Protein AF-A0A9C6TW05-F1 (afdb_monomer_lite)

Foldseek 3Di:
DDDDDDDDDDDPLQDDDDDDDDPDDALVVLLVVLQVCCVPPNDDAEEAEDEELRVLSVLLNLLVVQDPDDPDPSRDHHQAYEYELYAALQGCPVVLVCCCVVPVVLSVLLCCCPVVVVLLVDLVSVCLQPHDPPDDSVVSVVVSVVVVSRVVRPDDPSVSSNVVDNRDQRPPRVHHYHQHYDPSNSSGDPVSSVNRVVSPVD

Organism: Arachis duranensis (NCBI:txid130453)

Sequence (202 aa):
MGLYSSYKIADEGTTQPQSGVAKSRNSYTHVRDIANFVHHKVQSPPILNAHSFGVLIIQYYISSLGSNNLIQNTNPKLRGAILVCSVPPSGNSGLVWRYLFTKPIAAFKVTCSLAVKAFQTSLPLCRETFFSATMEDHIVKRYQELMKESSRLSFFDLRKLNASLPVPSAPNCPVDVLVLGAKNDFIVDAEGLNETAKFYMD

InterPro domains:
  IPR029058 Alpha/Beta hydrolase fold [G3DSA:3.40.50.1820] (12-201)
  IPR029058 Alpha/Beta hydrolase fold [SSF53474] (25-198)

Secondary structure (DSSP, 8-state):
-PPPP---PPPGGGTS--SS------HHHHHHHHHHHHHHH-SS-PEEEEETTHHHHHHHHHHHHH--SSS-S-SPPPSEEEEESPPPTT-HHHHHHHHHHH-HHHHHHHHHHHTS-HHHH-HHHHHHHHS-TTS-HHHHHHHHHHHHHHTTS----HHHHHHHPSPPP-TT--S-EEEE--TT-SSS-HHHHHHHHHTTT-

pLDDT: mean 74.89, std 16.59, range [31.19, 96.75]

Radius of gyration: 17.85 Å; chains: 1; bounding box: 48×42×50 Å

Structure (mmCIF, N/CA/C/O backbone):
data_AF-A0A9C6TW05-F1
#
_entry.id   AF-A0A9C6TW05-F1
#
loop_
_atom_site.group_PDB
_atom_site.id
_atom_site.type_symbol
_atom_site.label_atom_id
_atom_site.label_alt_id
_atom_site.label_comp_id
_atom_site.label_asym_id
_atom_site.label_entity_id
_atom_site.label_seq_id
_atom_site.pdbx_PDB_ins_code
_atom_site.Cartn_x
_atom_site.Cartn_y
_atom_site.Cartn_z
_atom_site.occupancy
_atom_site.B_iso_or_equiv
_atom_site.auth_seq_id
_atom_site.auth_comp_id
_atom_site.auth_asym_id
_atom_site.auth_atom_id
_atom_site.pdbx_PDB_model_num
ATOM 1 N N . MET A 1 1 ? -29.505 -7.537 -1.804 1.00 42.16 1 MET A N 1
ATOM 2 C CA . MET A 1 1 ? -28.215 -6.992 -2.274 1.00 42.16 1 MET A CA 1
ATOM 3 C C . MET A 1 1 ? -28.024 -5.667 -1.549 1.00 42.16 1 MET A C 1
ATOM 5 O O . MET A 1 1 ? -28.833 -4.775 -1.760 1.00 42.16 1 MET A O 1
ATOM 9 N N . GLY A 1 2 ? -27.106 -5.580 -0.584 1.00 55.09 2 GLY A N 1
ATOM 10 C CA . GLY A 1 2 ? -26.880 -4.326 0.144 1.00 55.09 2 GLY A CA 1
ATOM 11 C C . GLY A 1 2 ? -26.162 -3.322 -0.756 1.00 55.09 2 GLY A C 1
ATOM 12 O O . GLY A 1 2 ? -25.181 -3.687 -1.400 1.00 55.09 2 GLY A O 1
ATOM 13 N N . LEU A 1 3 ? -26.660 -2.089 -0.838 1.00 72.81 3 LEU A N 1
ATOM 14 C CA . LEU A 1 3 ? -25.953 -0.996 -1.505 1.00 72.81 3 LEU A CA 1
ATOM 15 C C . LEU A 1 3 ? -24.869 -0.478 -0.552 1.00 72.81 3 LEU A C 1
ATOM 17 O O . LEU A 1 3 ? -25.180 -0.072 0.566 1.00 72.81 3 LEU A O 1
ATOM 21 N N . TYR A 1 4 ? -23.608 -0.506 -0.981 1.00 80.44 4 TYR A N 1
ATOM 22 C CA . TYR A 1 4 ? -22.493 0.086 -0.240 1.00 80.44 4 TYR A CA 1
ATOM 23 C C . TYR A 1 4 ? -22.157 1.460 -0.821 1.00 80.44 4 TYR A C 1
ATOM 25 O O . TYR A 1 4 ? -21.971 1.595 -2.031 1.00 80.44 4 TYR A O 1
ATOM 33 N N . SER A 1 5 ? -22.025 2.468 0.040 1.00 84.75 5 SER A N 1
ATOM 34 C CA . SER A 1 5 ? -21.451 3.763 -0.339 1.00 84.75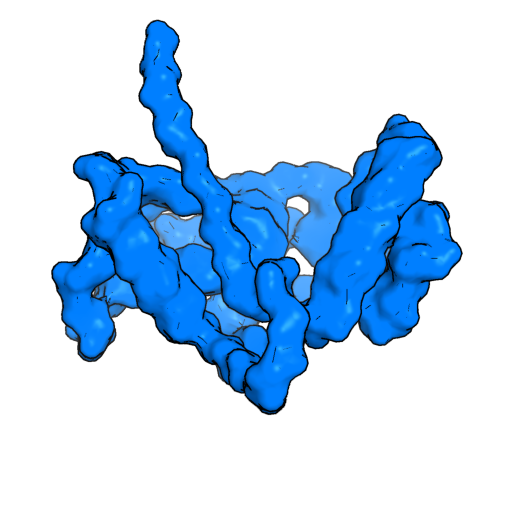 5 SER A CA 1
ATOM 35 C C . SER A 1 5 ? -19.925 3.657 -0.381 1.00 84.75 5 SER A C 1
ATOM 37 O O . SER A 1 5 ? -19.315 3.167 0.568 1.00 84.75 5 SER A O 1
ATOM 39 N N . SER A 1 6 ? -19.301 4.134 -1.461 1.00 86.06 6 SER A N 1
ATOM 40 C CA . SER A 1 6 ? -17.842 4.142 -1.626 1.00 86.06 6 SER A CA 1
ATOM 41 C C . SER A 1 6 ? -17.321 5.571 -1.735 1.00 86.06 6 SER A C 1
ATOM 43 O O . SER A 1 6 ? -17.847 6.374 -2.503 1.00 86.06 6 SER A O 1
ATOM 45 N N . TYR A 1 7 ? -16.247 5.865 -1.003 1.00 85.94 7 TYR A N 1
ATOM 46 C CA . TYR A 1 7 ? -15.579 7.164 -0.994 1.00 85.94 7 TYR A CA 1
ATOM 47 C C . TYR A 1 7 ? -14.098 6.983 -1.325 1.00 85.94 7 TYR A C 1
ATOM 49 O O . TYR A 1 7 ? -13.483 5.999 -0.917 1.00 85.94 7 TYR A O 1
ATOM 57 N N . LYS A 1 8 ? -13.510 7.944 -2.041 1.00 84.12 8 LYS A N 1
ATOM 58 C CA . LYS A 1 8 ? -12.067 8.002 -2.298 1.00 84.12 8 LYS A CA 1
ATOM 59 C C . LYS A 1 8 ? -11.532 9.320 -1.760 1.00 84.12 8 LYS A C 1
ATOM 61 O O . LYS A 1 8 ? -11.954 10.380 -2.214 1.00 84.12 8 LYS A O 1
ATOM 66 N N . ILE A 1 9 ? -10.607 9.243 -0.811 1.00 76.00 9 ILE A N 1
ATOM 67 C CA . ILE A 1 9 ? -9.912 10.414 -0.280 1.00 76.00 9 ILE A CA 1
ATOM 68 C C . ILE A 1 9 ? -8.647 10.595 -1.117 1.00 76.00 9 ILE A C 1
ATOM 70 O O . ILE A 1 9 ? -7.812 9.693 -1.193 1.00 76.00 9 ILE A O 1
ATOM 74 N N . ALA A 1 10 ? -8.548 11.730 -1.804 1.00 66.69 10 ALA A N 1
ATOM 75 C CA . ALA A 1 10 ? -7.303 12.156 -2.422 1.00 66.69 10 ALA A CA 1
ATOM 76 C C . ALA A 1 10 ? -6.468 12.872 -1.362 1.00 66.69 10 ALA A C 1
ATOM 78 O O . ALA A 1 10 ? -6.987 13.705 -0.622 1.00 66.69 10 ALA A O 1
ATOM 79 N N . ASP A 1 11 ? -5.184 12.551 -1.296 1.00 59.47 11 ASP A N 1
ATOM 80 C CA . ASP A 1 11 ? -4.249 13.351 -0.522 1.00 59.47 11 ASP A CA 1
ATOM 81 C C . ASP A 1 11 ? -4.064 14.702 -1.237 1.00 59.47 11 ASP A C 1
ATOM 83 O O . ASP A 1 11 ? -3.863 14.722 -2.454 1.00 59.47 11 ASP A O 1
ATOM 87 N N . GLU A 1 12 ? -4.150 15.833 -0.529 1.00 47.81 12 GLU A N 1
ATOM 88 C CA . GLU A 1 12 ? -4.091 17.184 -1.127 1.00 47.81 12 GLU A CA 1
ATOM 89 C C . GLU A 1 12 ? -2.797 17.424 -1.931 1.00 47.81 12 GLU A C 1
ATOM 91 O O . GLU A 1 12 ? -2.755 18.278 -2.816 1.00 47.81 12 GLU A O 1
ATOM 96 N N . GLY A 1 13 ? -1.762 16.610 -1.705 1.00 43.25 13 GLY A N 1
ATOM 97 C CA . GLY A 1 13 ? -0.566 16.543 -2.542 1.00 43.25 13 GLY A CA 1
ATOM 98 C C . GLY A 1 13 ? -0.770 15.968 -3.950 1.00 43.25 13 GLY A C 1
ATOM 99 O O . GLY A 1 13 ? 0.223 15.835 -4.653 1.00 43.25 13 GLY A O 1
ATOM 100 N N . THR A 1 14 ? -1.994 15.611 -4.368 1.00 40.91 14 THR A N 1
ATOM 101 C CA . THR A 1 14 ? -2.290 14.962 -5.665 1.00 40.91 14 THR A CA 1
ATOM 102 C C . THR A 1 14 ? -3.261 15.728 -6.577 1.00 40.91 14 THR A C 1
ATOM 104 O O . THR A 1 14 ? -3.424 15.334 -7.730 1.00 40.91 14 THR A O 1
ATOM 107 N N . THR A 1 15 ? -3.892 16.819 -6.115 1.00 37.28 15 THR A N 1
ATOM 108 C CA . THR A 1 15 ? -5.049 17.422 -6.819 1.00 37.28 15 THR A CA 1
ATOM 109 C C . THR A 1 15 ? -5.040 18.947 -7.015 1.00 37.28 15 THR A C 1
ATOM 111 O O . THR A 1 15 ? -6.019 19.458 -7.553 1.00 37.28 15 THR A O 1
ATOM 114 N N . GLN A 1 16 ? -3.991 19.704 -6.652 1.00 33.38 16 GLN A N 1
ATOM 115 C CA . GLN A 1 16 ? -3.953 21.162 -6.907 1.00 33.38 16 GLN A CA 1
ATOM 116 C C . GLN A 1 16 ? -2.662 21.667 -7.588 1.00 33.38 16 GLN A C 1
ATOM 118 O O . GLN A 1 16 ? -1.572 21.198 -7.248 1.00 33.38 16 GLN A O 1
ATOM 123 N N . PRO A 1 17 ? -2.751 22.659 -8.508 1.00 33.28 17 PRO A N 1
ATOM 124 C CA . PRO A 1 17 ? -1.592 23.432 -8.939 1.00 33.28 17 PRO A CA 1
ATOM 125 C C . PRO A 1 17 ? -1.104 24.281 -7.761 1.00 33.28 17 PRO A C 1
ATOM 127 O O . PRO A 1 17 ? -1.835 25.113 -7.230 1.00 33.28 17 PRO A O 1
ATOM 130 N N . GLN A 1 18 ? 0.129 24.036 -7.321 1.00 42.56 18 GLN A N 1
ATOM 131 C CA . GLN A 1 18 ? 0.700 24.669 -6.136 1.00 42.56 18 GLN A CA 1
ATOM 132 C C . GLN A 1 18 ? 0.936 26.169 -6.354 1.00 42.56 18 GLN A C 1
ATOM 134 O O . GLN A 1 18 ? 1.871 26.562 -7.049 1.00 42.56 18 GLN A O 1
ATOM 139 N N . SER A 1 19 ? 0.164 27.015 -5.673 1.00 32.28 19 SER A N 1
ATOM 140 C CA . SER A 1 19 ? 0.631 28.345 -5.284 1.00 32.28 19 SER A CA 1
ATOM 141 C C . SER A 1 19 ? 1.397 28.229 -3.961 1.00 32.28 19 SER A C 1
ATOM 143 O O . SER A 1 19 ? 0.786 28.084 -2.907 1.00 32.28 19 SER A O 1
ATOM 145 N N . GLY A 1 20 ? 2.729 28.298 -4.023 1.00 32.12 20 GLY A N 1
ATOM 146 C CA . GLY A 1 20 ? 3.597 28.582 -2.874 1.00 32.12 20 GLY A CA 1
ATOM 147 C C . GLY A 1 20 ? 3.840 27.427 -1.891 1.00 32.12 20 GLY A C 1
ATOM 148 O O . GLY A 1 20 ? 2.985 27.086 -1.088 1.00 32.12 20 GLY A O 1
ATOM 149 N N . VAL A 1 21 ? 5.075 26.911 -1.902 1.00 31.19 21 VAL A N 1
ATOM 150 C CA . VAL A 1 21 ? 5.693 26.007 -0.908 1.00 31.19 21 VAL A CA 1
ATOM 151 C C . VAL A 1 21 ? 4.901 24.723 -0.623 1.00 31.19 21 VAL A C 1
ATOM 153 O O . VAL A 1 21 ? 3.999 24.690 0.210 1.00 31.19 21 VAL A O 1
ATOM 156 N N . ALA A 1 22 ? 5.324 23.615 -1.238 1.00 33.53 22 ALA A N 1
ATOM 157 C CA . ALA A 1 22 ? 4.884 22.269 -0.881 1.00 33.53 22 ALA A CA 1
ATOM 158 C C . ALA A 1 22 ? 5.141 21.990 0.615 1.00 33.53 22 ALA A C 1
ATOM 160 O O . ALA A 1 22 ? 6.238 21.589 1.014 1.00 33.53 22 ALA A O 1
ATOM 161 N N . LYS A 1 23 ? 4.134 22.197 1.472 1.00 33.59 23 LYS A N 1
ATOM 162 C CA . LYS A 1 23 ? 4.178 21.747 2.865 1.00 33.59 23 LYS A CA 1
ATOM 163 C C . LYS A 1 23 ? 4.017 20.232 2.875 1.00 33.59 23 LYS A C 1
ATOM 165 O O . LYS A 1 23 ? 2.915 19.701 2.889 1.00 33.59 23 LYS A O 1
ATOM 170 N N . SER A 1 24 ? 5.150 19.545 2.837 1.00 40.72 24 SER A N 1
ATOM 171 C CA . SER A 1 24 ? 5.253 18.116 3.118 1.00 40.72 24 SER A CA 1
ATOM 172 C C . SER A 1 24 ? 4.633 17.822 4.493 1.00 40.72 24 SER A C 1
ATOM 17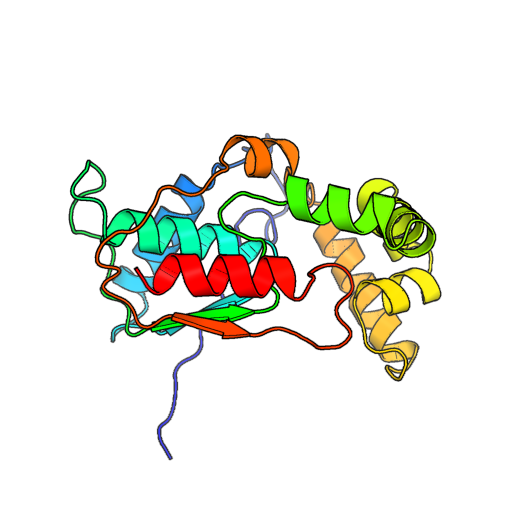4 O O . SER A 1 24 ? 5.107 18.328 5.511 1.00 40.72 24 SER A O 1
ATOM 176 N N . ARG A 1 25 ? 3.535 17.059 4.490 1.00 51.75 25 ARG A N 1
ATOM 177 C CA . ARG A 1 25 ? 2.714 16.706 5.656 1.00 51.75 25 ARG A CA 1
ATOM 178 C C . ARG A 1 25 ? 3.177 15.378 6.277 1.00 51.75 25 ARG A C 1
ATOM 180 O O . ARG A 1 25 ? 3.779 14.553 5.595 1.00 51.75 25 ARG A O 1
ATOM 187 N N . ASN A 1 26 ? 2.981 15.212 7.587 1.00 59.97 26 ASN A N 1
ATOM 188 C CA . ASN A 1 26 ? 3.380 14.011 8.337 1.00 59.97 26 ASN A CA 1
ATOM 189 C C . ASN A 1 26 ? 2.213 13.006 8.436 1.00 59.97 26 ASN A C 1
ATOM 191 O O . ASN A 1 26 ? 1.052 13.373 8.247 1.00 59.97 26 ASN A O 1
ATOM 195 N N . SER A 1 27 ? 2.493 11.743 8.771 1.00 61.97 27 SER A N 1
ATOM 196 C CA . SER A 1 27 ? 1.483 10.671 8.864 1.00 61.97 27 SER A CA 1
ATOM 197 C C . SER A 1 27 ? 0.280 11.044 9.747 1.00 61.97 27 SER A C 1
ATOM 199 O O . SER A 1 27 ? -0.860 10.725 9.417 1.00 61.97 27 SER A O 1
ATOM 201 N N . TYR A 1 28 ? 0.515 11.808 10.819 1.00 63.88 28 TYR A N 1
ATOM 202 C CA . TYR A 1 28 ? -0.519 12.294 11.737 1.00 63.88 28 TYR A CA 1
ATOM 203 C C . TYR A 1 28 ? -1.517 13.261 11.089 1.00 63.88 28 TYR A C 1
ATOM 205 O O . TYR A 1 28 ? -2.709 13.201 11.387 1.00 63.88 28 TYR A O 1
ATOM 213 N N . THR A 1 29 ? -1.063 14.139 10.189 1.00 67.19 29 THR A N 1
ATOM 214 C CA . THR A 1 29 ? -1.980 15.028 9.459 1.00 67.19 29 THR A CA 1
ATOM 215 C C . THR A 1 29 ? -2.931 14.250 8.547 1.00 67.19 29 THR A C 1
ATOM 217 O O . THR A 1 29 ? -4.124 14.533 8.563 1.00 67.19 29 THR A O 1
ATOM 220 N N . HIS A 1 30 ? -2.464 13.190 7.877 1.00 73.56 30 HIS A N 1
ATOM 221 C CA . HIS A 1 30 ? -3.340 12.343 7.056 1.00 73.56 30 HIS A CA 1
ATOM 222 C C . HIS A 1 30 ? -4.359 11.554 7.889 1.00 73.56 30 HIS A C 1
ATOM 224 O O . HIS A 1 30 ? -5.516 11.434 7.493 1.00 73.56 30 HIS A O 1
ATOM 230 N N . VAL A 1 31 ? -3.962 11.049 9.064 1.00 78.94 31 VAL A N 1
ATOM 231 C CA . VAL A 1 31 ? -4.888 10.389 10.005 1.00 78.94 31 VAL A CA 1
ATOM 232 C C . VAL A 1 31 ? -6.020 11.337 10.402 1.00 78.94 31 VAL A C 1
ATOM 234 O O . VAL A 1 31 ? -7.189 10.949 10.373 1.00 78.94 31 VAL A O 1
ATOM 237 N N . ARG A 1 32 ? -5.689 12.596 10.712 1.00 80.56 32 ARG A N 1
ATOM 238 C CA . ARG A 1 32 ? -6.677 13.622 11.061 1.00 80.56 32 ARG A CA 1
ATOM 239 C C . ARG A 1 32 ? -7.617 13.942 9.900 1.00 80.56 32 ARG A C 1
ATOM 241 O O . ARG A 1 32 ? -8.815 14.089 10.126 1.00 80.56 32 ARG A O 1
ATOM 248 N N . ASP A 1 33 ? -7.106 14.023 8.676 1.00 82.94 33 ASP A N 1
ATOM 249 C CA . ASP A 1 33 ? -7.927 14.293 7.491 1.00 82.94 33 ASP A CA 1
ATOM 250 C C . ASP A 1 33 ? -8.929 13.159 7.232 1.00 82.94 33 ASP A C 1
ATOM 252 O O . ASP A 1 33 ? -10.109 13.419 6.985 1.00 82.94 33 ASP A O 1
ATOM 256 N N . ILE A 1 34 ? -8.499 11.901 7.390 1.00 85.12 34 ILE A N 1
ATOM 257 C CA . ILE A 1 34 ? -9.393 10.737 7.328 1.00 85.12 34 ILE A CA 1
ATOM 258 C C . ILE A 1 34 ? -10.445 10.813 8.435 1.00 85.12 34 ILE A C 1
ATOM 260 O O . ILE A 1 34 ? -11.633 10.660 8.153 1.00 85.12 34 ILE A O 1
ATOM 264 N N . ALA A 1 35 ? -10.041 11.075 9.680 1.00 86.38 35 ALA A N 1
ATOM 265 C CA . ALA A 1 35 ? -10.968 11.175 10.806 1.00 86.38 35 ALA A CA 1
ATOM 266 C C . ALA A 1 35 ? -12.025 12.264 10.575 1.00 86.38 35 ALA A C 1
ATOM 268 O O . ALA A 1 35 ? -13.221 12.007 10.720 1.00 86.38 35 ALA A O 1
ATOM 269 N N . ASN A 1 36 ? -11.595 13.448 10.133 1.00 86.81 36 ASN A N 1
ATOM 270 C CA . ASN A 1 36 ? -12.476 14.557 9.786 1.00 86.81 36 ASN A CA 1
ATOM 271 C C . ASN A 1 36 ? -13.440 14.177 8.658 1.00 86.81 36 ASN A C 1
ATOM 273 O O . ASN A 1 36 ? -14.638 14.440 8.767 1.00 86.81 36 ASN A O 1
ATOM 277 N N . PHE A 1 37 ? -12.947 13.553 7.586 1.00 88.56 37 PHE A N 1
ATOM 278 C CA . PHE A 1 37 ? -13.790 13.134 6.470 1.00 88.56 37 PHE A CA 1
ATOM 279 C C . PHE A 1 37 ? -14.852 12.129 6.917 1.00 88.56 37 PHE A C 1
ATOM 281 O O . PHE A 1 37 ? -16.034 12.321 6.633 1.00 88.56 37 PHE A O 1
ATOM 288 N N . VAL A 1 38 ? -14.445 11.089 7.651 1.00 89.12 38 VAL A N 1
ATOM 289 C CA . VAL A 1 38 ? -15.369 10.069 8.156 1.00 89.12 38 VAL A CA 1
ATOM 290 C C . VAL A 1 38 ? -16.426 10.713 9.051 1.00 89.12 38 VAL A C 1
ATOM 292 O O . VAL A 1 38 ? -17.609 10.466 8.850 1.00 89.12 38 VAL A O 1
ATOM 295 N N . HIS A 1 39 ? -16.027 11.610 9.955 1.00 87.75 39 HIS A N 1
ATOM 296 C CA . HIS A 1 39 ? -16.950 12.287 10.864 1.00 87.75 39 HIS A CA 1
ATOM 297 C C . HIS A 1 39 ? -18.018 13.120 10.134 1.00 87.75 39 HIS A C 1
ATOM 299 O O . HIS A 1 39 ? -19.178 13.121 10.531 1.00 87.75 39 HIS A O 1
ATOM 305 N N . HIS A 1 40 ? -17.644 13.823 9.060 1.00 87.88 40 HIS A N 1
ATOM 306 C CA . HIS A 1 40 ? -18.539 14.781 8.398 1.00 87.88 40 HIS A CA 1
ATOM 307 C C . HIS A 1 40 ? -19.294 14.218 7.190 1.00 87.88 40 HIS A C 1
ATOM 309 O O . HIS A 1 40 ? -20.289 14.810 6.767 1.00 87.88 40 HIS A O 1
ATOM 315 N N . LYS A 1 41 ? -18.795 13.148 6.562 1.00 89.12 41 LYS A N 1
ATOM 316 C CA . LYS A 1 41 ? -19.304 12.662 5.266 1.00 89.12 41 LYS A CA 1
ATOM 317 C C . LYS A 1 41 ? -19.806 11.226 5.295 1.00 89.12 41 LYS A C 1
ATOM 319 O O . LYS A 1 41 ? -20.488 10.827 4.352 1.00 89.12 41 LYS A O 1
ATOM 324 N N . VAL A 1 42 ? -19.494 10.463 6.341 1.00 89.81 42 VAL A N 1
ATOM 325 C CA . VAL A 1 42 ? -19.838 9.044 6.426 1.00 89.81 42 VAL A CA 1
ATOM 326 C C . VAL A 1 42 ? -20.830 8.829 7.567 1.00 89.81 42 VAL A C 1
ATOM 328 O O . VAL A 1 42 ? -20.571 9.174 8.712 1.00 89.81 42 VAL A O 1
ATOM 331 N N . GLN A 1 43 ? -21.992 8.260 7.241 1.00 86.25 43 GLN A N 1
ATOM 332 C CA . GLN A 1 43 ? -23.118 8.131 8.178 1.00 86.25 43 GLN A CA 1
ATOM 333 C C . GLN A 1 43 ? -23.015 6.917 9.116 1.00 86.25 43 GLN A C 1
ATOM 335 O O . GLN A 1 43 ? -23.635 6.902 10.175 1.00 86.25 43 GLN A O 1
ATOM 340 N N . SER A 1 44 ? -22.249 5.893 8.739 1.00 88.25 44 SER A N 1
ATOM 341 C CA . SER A 1 44 ? -22.084 4.643 9.492 1.00 88.25 44 SER A CA 1
ATOM 342 C C . SER A 1 44 ? -20.606 4.261 9.594 1.00 88.25 44 SER A C 1
ATOM 344 O O . SER A 1 44 ? -19.851 4.622 8.691 1.00 88.25 44 SER A O 1
ATOM 346 N N . PRO A 1 45 ? -20.178 3.487 10.611 1.00 89.69 45 PRO A N 1
ATOM 347 C CA . PRO A 1 45 ? -18.788 3.043 10.739 1.00 89.69 45 PRO A CA 1
ATOM 348 C C . PRO A 1 45 ? -18.250 2.434 9.428 1.00 89.69 45 PRO A C 1
ATOM 350 O O . PRO A 1 45 ? -18.792 1.422 8.973 1.00 89.69 45 PRO A O 1
ATOM 353 N N . PRO A 1 46 ? -17.233 3.037 8.781 1.00 92.88 46 PRO A N 1
ATOM 354 C CA . PRO A 1 46 ? -16.757 2.564 7.487 1.00 92.88 46 PRO A CA 1
ATOM 355 C C . PRO A 1 46 ? -15.770 1.408 7.628 1.00 92.88 46 PRO A C 1
ATOM 357 O O . PRO A 1 46 ? -15.164 1.200 8.681 1.00 92.88 46 PRO A O 1
ATOM 360 N N . ILE A 1 47 ? -15.560 0.701 6.520 1.00 94.00 47 ILE A N 1
ATOM 361 C CA . ILE A 1 47 ? -14.375 -0.132 6.322 1.00 94.00 47 ILE A CA 1
ATOM 362 C C . ILE A 1 47 ? -13.335 0.734 5.613 1.00 94.00 47 ILE A C 1
ATOM 364 O O . ILE A 1 47 ? -13.599 1.227 4.514 1.00 94.00 47 ILE A O 1
ATOM 368 N N . LEU A 1 48 ? -12.169 0.935 6.226 1.00 93.56 48 LEU A N 1
ATOM 369 C CA . LEU A 1 48 ? -11.070 1.630 5.555 1.00 93.56 48 LEU A CA 1
ATOM 370 C C . LEU A 1 48 ? -10.296 0.645 4.681 1.00 93.56 48 LEU A C 1
ATOM 372 O O . LEU A 1 48 ? -9.933 -0.432 5.138 1.00 93.56 48 LEU A O 1
ATOM 376 N N . ASN A 1 49 ? -10.023 1.013 3.434 1.00 94.25 49 ASN A N 1
ATOM 377 C CA . ASN A 1 49 ? -9.236 0.204 2.508 1.00 94.25 49 ASN A CA 1
ATOM 378 C C . ASN A 1 49 ? -8.052 1.027 2.002 1.00 94.25 49 ASN A C 1
ATOM 380 O O . ASN A 1 49 ? -8.249 2.135 1.498 1.00 94.25 49 ASN A O 1
ATOM 384 N N . ALA A 1 50 ? -6.841 0.489 2.119 1.00 90.62 50 ALA A N 1
ATOM 385 C CA . ALA A 1 50 ? -5.660 1.101 1.532 1.00 90.62 50 ALA A CA 1
ATOM 386 C C . ALA A 1 50 ? -4.747 0.073 0.874 1.00 90.62 50 ALA A C 1
ATOM 388 O O . ALA A 1 50 ? -4.754 -1.113 1.195 1.00 90.62 50 ALA A O 1
ATOM 389 N N . HIS A 1 51 ? -3.934 0.585 -0.044 1.00 89.44 51 HIS A N 1
ATOM 390 C CA . HIS A 1 51 ? -2.998 -0.183 -0.841 1.00 89.44 51 HIS A CA 1
ATOM 391 C C . HIS A 1 51 ? -1.571 0.345 -0.665 1.00 89.44 51 HIS A C 1
ATOM 393 O O . HIS A 1 51 ? -1.368 1.566 -0.642 1.00 89.44 51 HIS A O 1
ATOM 399 N N . SER A 1 52 ? -0.584 -0.554 -0.607 1.00 83.31 52 SER A N 1
ATOM 400 C CA . SER A 1 52 ? 0.842 -0.205 -0.577 1.00 83.31 52 SER A CA 1
ATOM 401 C C . SER A 1 52 ? 1.157 0.798 0.542 1.00 83.31 52 SER A C 1
ATOM 403 O O . SER A 1 52 ? 0.745 0.612 1.687 1.00 83.31 52 SER A O 1
ATOM 405 N N . PHE A 1 53 ? 1.853 1.891 0.235 1.00 76.75 53 PHE A N 1
ATOM 406 C CA . PHE A 1 53 ? 2.208 2.935 1.199 1.00 76.75 53 PHE A CA 1
ATOM 407 C C . PHE A 1 53 ? 1.017 3.581 1.909 1.00 76.75 53 PHE A C 1
ATOM 409 O O . PHE A 1 53 ? 1.153 3.994 3.060 1.00 76.75 53 PHE A O 1
ATOM 416 N N . GLY A 1 54 ? -0.153 3.644 1.264 1.00 79.94 54 GLY A N 1
ATOM 417 C CA . GLY A 1 54 ? -1.359 4.199 1.882 1.00 79.94 54 GLY A CA 1
ATOM 418 C C . GLY A 1 54 ? -1.797 3.417 3.121 1.00 79.94 54 GLY A C 1
ATOM 419 O O . GLY A 1 54 ? -2.473 3.969 3.986 1.00 79.94 54 GLY A O 1
ATOM 420 N N . VAL A 1 55 ? -1.377 2.152 3.240 1.00 87.50 55 VAL A N 1
ATOM 421 C CA . VAL A 1 55 ? -1.687 1.330 4.406 1.00 87.50 55 VAL A CA 1
ATOM 422 C C . VAL A 1 55 ? -1.073 1.899 5.679 1.00 87.50 55 VAL A C 1
ATOM 424 O O . VAL A 1 55 ? -1.751 1.895 6.700 1.00 87.50 55 VAL A O 1
ATOM 427 N N . LEU A 1 56 ? 0.138 2.467 5.636 1.00 83.38 56 LEU A N 1
ATOM 428 C CA . LEU A 1 56 ? 0.769 3.033 6.834 1.00 83.38 56 LEU A CA 1
ATOM 429 C C . LEU A 1 56 ? -0.119 4.088 7.501 1.00 83.38 56 LEU A C 1
ATOM 431 O O . LEU A 1 56 ? -0.219 4.115 8.722 1.00 83.38 56 LEU A O 1
ATOM 435 N N . ILE A 1 57 ? -0.841 4.891 6.715 1.00 84.31 57 ILE A N 1
ATOM 436 C CA . ILE A 1 57 ? -1.787 5.886 7.234 1.00 84.31 57 ILE A CA 1
ATOM 437 C C . ILE A 1 57 ? -2.914 5.206 8.029 1.00 84.31 57 ILE A C 1
ATOM 439 O O . ILE A 1 57 ? -3.233 5.648 9.132 1.00 84.31 57 ILE A O 1
ATOM 443 N N . ILE A 1 58 ? -3.488 4.113 7.509 1.00 88.50 58 ILE A N 1
ATOM 444 C CA . ILE A 1 58 ? -4.495 3.320 8.233 1.00 88.50 58 ILE A CA 1
ATOM 445 C C . ILE A 1 58 ? -3.882 2.679 9.482 1.00 88.50 58 ILE A C 1
ATOM 447 O O . ILE A 1 58 ? -4.524 2.681 10.529 1.00 88.50 58 ILE A O 1
ATOM 451 N N . GLN A 1 59 ? -2.647 2.174 9.413 1.00 87.94 59 GLN A N 1
ATOM 452 C CA . GLN A 1 59 ? -2.005 1.571 10.581 1.00 87.94 59 GLN A CA 1
ATOM 453 C C . GLN A 1 59 ? -1.823 2.592 11.718 1.00 87.94 59 GLN A C 1
ATOM 455 O O . GLN A 1 59 ? -2.164 2.287 12.861 1.00 87.94 59 GLN A O 1
ATOM 460 N N . TYR A 1 60 ? -1.395 3.828 11.417 1.00 85.19 60 TYR A N 1
ATOM 461 C CA . TYR A 1 60 ? -1.366 4.915 12.410 1.00 85.19 60 TYR A CA 1
ATOM 462 C C . TYR A 1 60 ? -2.761 5.277 12.922 1.00 85.19 60 TYR A C 1
ATOM 464 O O . TYR A 1 60 ? -2.922 5.533 14.115 1.00 85.19 60 TYR A O 1
ATOM 472 N N . TYR A 1 61 ? -3.771 5.287 12.046 1.00 86.00 61 TYR A N 1
ATOM 473 C CA . TYR A 1 61 ? -5.152 5.537 12.451 1.00 86.00 61 TYR A CA 1
ATOM 474 C C . TYR A 1 61 ? -5.599 4.506 13.492 1.00 86.00 61 TYR A C 1
ATOM 476 O O . TYR A 1 61 ? -6.041 4.880 14.574 1.00 86.00 61 TYR A O 1
ATOM 484 N N . ILE A 1 62 ? -5.423 3.214 13.207 1.00 87.06 62 ILE A N 1
ATOM 485 C CA . ILE A 1 62 ? -5.802 2.123 14.114 1.00 87.06 62 ILE A CA 1
ATOM 486 C C . IL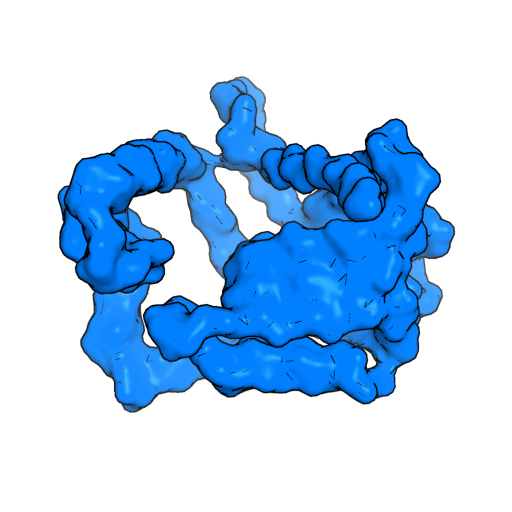E A 1 62 ? -5.003 2.188 15.420 1.00 87.06 62 ILE A C 1
ATOM 488 O O . ILE A 1 62 ? -5.582 2.077 16.498 1.00 87.06 62 ILE A O 1
ATOM 492 N N . SER A 1 63 ? -3.695 2.440 15.348 1.00 84.12 63 SER A N 1
ATOM 493 C CA . SER A 1 63 ? -2.845 2.601 16.534 1.00 84.12 63 SER A CA 1
ATOM 494 C C . SER A 1 63 ? -3.322 3.735 17.452 1.00 84.12 63 SER A C 1
ATOM 496 O O . SER A 1 63 ? -3.364 3.582 18.676 1.00 84.12 63 SER A O 1
ATOM 498 N N . SER A 1 64 ? -3.798 4.838 16.864 1.00 79.25 64 SER A N 1
ATOM 499 C CA . SER A 1 64 ? -4.394 5.947 17.616 1.00 79.25 64 SER A CA 1
ATOM 500 C C . SER A 1 64 ? -5.763 5.629 18.233 1.00 79.25 64 SER A C 1
ATOM 502 O O . SER A 1 64 ? -6.178 6.336 19.144 1.00 79.25 64 SER A O 1
ATOM 504 N N . LEU A 1 65 ? -6.459 4.575 17.778 1.00 76.69 65 LEU A N 1
ATOM 505 C CA . LEU A 1 65 ? -7.698 4.094 18.407 1.00 76.69 65 LEU A CA 1
ATOM 506 C C . LEU A 1 65 ? -7.428 3.232 19.649 1.00 76.69 65 LEU A C 1
ATOM 508 O O . LEU A 1 65 ? -8.208 3.287 20.594 1.00 76.69 65 LEU A O 1
ATOM 512 N N . GLY A 1 66 ? -6.371 2.411 19.627 1.00 67.38 66 GLY A N 1
ATOM 513 C CA . GLY A 1 66 ? -6.032 1.488 20.723 1.00 67.38 66 GLY A CA 1
ATOM 514 C C . GLY A 1 66 ? -5.173 2.108 21.832 1.00 67.38 66 GLY A C 1
ATOM 515 O O . GLY A 1 66 ? -5.160 1.624 22.961 1.00 67.38 66 GLY A O 1
ATOM 516 N N . SER A 1 67 ? -4.456 3.196 21.539 1.00 62.81 67 SER A N 1
ATOM 517 C CA . SER A 1 67 ? -3.596 3.875 22.512 1.00 62.81 67 SER A CA 1
ATOM 518 C C . SER A 1 67 ? -4.389 4.836 23.406 1.00 62.81 67 SER A C 1
ATOM 520 O O . SER A 1 67 ? -4.942 5.821 22.929 1.00 62.81 67 SER A O 1
ATOM 522 N N . ASN A 1 68 ? -4.340 4.644 24.730 1.00 52.12 68 ASN A N 1
ATOM 523 C CA . ASN A 1 68 ? -4.923 5.550 25.740 1.00 52.12 68 ASN A CA 1
ATOM 524 C C . ASN A 1 68 ? -4.237 6.941 25.839 1.00 52.12 68 ASN A C 1
ATOM 526 O O . ASN A 1 68 ? -4.427 7.649 26.827 1.00 52.12 68 ASN A O 1
ATOM 530 N N . ASN A 1 69 ? -3.423 7.353 24.856 1.00 45.38 69 ASN A N 1
ATOM 531 C CA . ASN A 1 69 ? -2.632 8.586 24.906 1.00 45.38 69 ASN A CA 1
ATOM 532 C C . ASN A 1 69 ? -3.032 9.633 23.843 1.00 45.38 69 ASN A C 1
ATOM 534 O O . ASN A 1 69 ? -2.968 9.405 22.639 1.00 45.38 69 ASN A O 1
ATOM 538 N N . LEU A 1 70 ? -3.361 10.821 24.369 1.00 44.03 70 LEU A N 1
ATOM 539 C CA . LEU A 1 70 ? -3.330 12.202 23.849 1.00 44.03 70 LEU A CA 1
ATOM 540 C C . LEU A 1 70 ? -4.047 12.596 22.543 1.00 44.03 70 LEU A C 1
ATOM 542 O O . LEU A 1 70 ? -4.416 13.766 22.436 1.00 44.03 70 LEU A O 1
ATOM 546 N N . ILE A 1 71 ? -4.351 11.697 21.605 1.00 48.31 71 ILE A N 1
ATOM 547 C CA . ILE A 1 71 ? -5.289 12.002 20.506 1.00 48.31 71 ILE A CA 1
ATOM 548 C C . ILE A 1 71 ? -6.656 11.452 20.914 1.00 48.31 71 ILE A C 1
ATOM 550 O O . ILE A 1 71 ? -7.095 10.401 20.467 1.00 48.31 71 ILE A O 1
ATOM 554 N N . GLN A 1 72 ? -7.269 12.151 21.873 1.00 45.91 72 GLN A N 1
ATOM 555 C CA . GLN A 1 72 ? -8.582 11.876 22.462 1.00 45.91 72 GLN A CA 1
ATOM 556 C C . GLN A 1 72 ? -9.562 11.260 21.455 1.00 45.91 72 GLN A C 1
ATOM 558 O O . GLN A 1 72 ? -9.804 11.902 20.439 1.00 45.91 72 GLN A O 1
ATOM 563 N N . ASN A 1 73 ? -10.119 10.076 21.764 1.00 51.56 73 ASN A N 1
ATOM 564 C CA . ASN A 1 73 ? -11.527 9.611 21.667 1.00 51.56 73 ASN A CA 1
ATOM 565 C C . ASN A 1 73 ? -12.491 10.213 20.607 1.00 51.56 73 ASN A C 1
ATOM 567 O O . ASN A 1 73 ? -13.708 10.116 20.746 1.00 51.56 73 ASN A O 1
ATOM 571 N N . THR A 1 74 ? -11.986 10.838 19.552 1.00 61.16 74 THR A N 1
ATOM 572 C CA . THR A 1 74 ? -12.734 11.634 18.565 1.00 61.16 74 THR A CA 1
ATOM 573 C C . THR A 1 74 ? -12.640 11.035 17.173 1.00 61.16 74 THR A C 1
ATOM 575 O O . THR A 1 74 ? -13.438 11.384 16.303 1.00 61.16 74 THR A O 1
ATOM 578 N N . ASN A 1 75 ? -11.711 10.098 16.965 1.00 70.12 75 ASN A N 1
ATOM 579 C CA . ASN A 1 75 ? -11.655 9.328 15.738 1.00 70.12 75 ASN A CA 1
ATOM 580 C C . ASN A 1 75 ? -12.937 8.490 15.615 1.00 70.12 75 ASN A C 1
ATOM 582 O O . ASN A 1 75 ? -13.284 7.750 16.542 1.00 70.12 75 ASN A O 1
ATOM 586 N N . PRO A 1 76 ? -13.665 8.611 14.494 1.00 81.25 76 PRO A N 1
ATOM 587 C CA . PRO A 1 76 ? -14.864 7.824 14.265 1.00 81.25 76 PRO A CA 1
ATOM 588 C C . PRO A 1 76 ? -14.615 6.320 14.400 1.00 81.25 76 PRO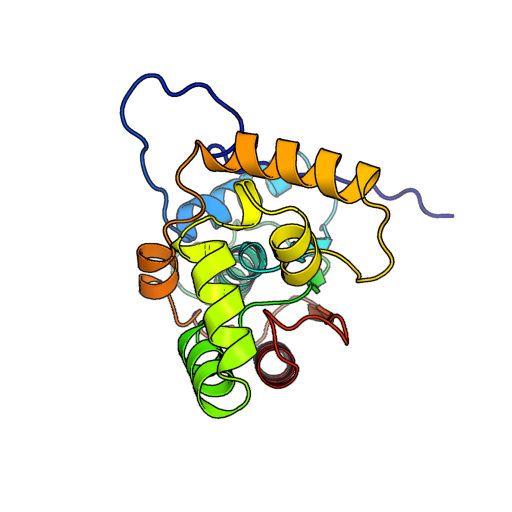 A C 1
ATOM 590 O O . PRO A 1 76 ? -13.584 5.799 13.975 1.00 81.25 76 PRO A O 1
ATOM 593 N N . LYS A 1 77 ? -15.603 5.604 14.947 1.00 84.25 77 LYS A N 1
ATOM 594 C CA . LYS A 1 77 ? -15.568 4.139 14.991 1.00 84.25 77 LYS A CA 1
ATOM 595 C C . LYS A 1 77 ? -15.464 3.579 13.574 1.00 84.25 77 LYS A C 1
ATOM 597 O O . LYS A 1 77 ? -16.204 3.999 12.683 1.00 84.25 77 LYS A O 1
ATOM 602 N N . LEU A 1 78 ? -14.593 2.593 13.396 1.00 89.19 78 LEU A N 1
ATOM 603 C CA . LEU A 1 78 ? -14.470 1.832 12.157 1.00 89.19 78 LEU A CA 1
ATOM 604 C C . LEU A 1 78 ? -15.202 0.501 12.289 1.00 89.19 78 LEU A C 1
ATOM 606 O O . LEU A 1 78 ? -15.274 -0.071 13.375 1.00 89.19 78 LEU A O 1
ATOM 610 N N . ARG A 1 79 ? -15.735 -0.002 11.174 1.00 92.31 79 ARG A N 1
ATOM 611 C CA . ARG A 1 79 ? -16.268 -1.367 11.110 1.00 92.31 79 ARG A CA 1
ATOM 612 C C . ARG A 1 79 ? -15.167 -2.399 10.884 1.00 92.31 79 ARG A C 1
ATOM 614 O O . ARG A 1 79 ? -15.325 -3.535 11.308 1.00 92.31 79 ARG A O 1
ATOM 621 N N . GLY A 1 80 ? -14.100 -2.007 10.198 1.00 93.31 80 GLY A N 1
ATOM 622 C CA . GLY A 1 80 ? -12.998 -2.881 9.821 1.00 93.31 80 GLY A CA 1
ATOM 623 C C . GLY A 1 80 ? -11.936 -2.127 9.026 1.00 93.31 80 GLY A C 1
ATOM 624 O O . GLY A 1 80 ? -12.130 -0.963 8.653 1.00 93.31 80 GLY A O 1
ATOM 625 N N . ALA A 1 81 ? -10.837 -2.805 8.719 1.00 94.44 81 ALA A N 1
ATOM 626 C CA . ALA A 1 81 ? -9.819 -2.317 7.801 1.00 94.44 81 ALA A CA 1
ATOM 627 C C . ALA A 1 81 ? -9.364 -3.418 6.835 1.00 94.44 81 ALA A C 1
ATOM 629 O O . ALA A 1 81 ? -9.242 -4.580 7.213 1.00 94.44 81 ALA A O 1
ATOM 630 N N . ILE A 1 82 ? -9.097 -3.043 5.585 1.00 95.88 82 ILE A N 1
ATOM 631 C CA . ILE A 1 82 ? -8.537 -3.912 4.549 1.00 95.88 82 ILE A CA 1
ATOM 632 C C . ILE A 1 82 ? -7.192 -3.325 4.120 1.00 95.88 82 ILE A C 1
ATOM 634 O O . ILE A 1 82 ? -7.114 -2.193 3.637 1.00 95.88 82 ILE A O 1
ATOM 638 N N . LEU A 1 83 ? -6.132 -4.100 4.322 1.00 94.25 83 LEU A N 1
ATOM 639 C CA . LEU A 1 83 ? -4.750 -3.721 4.060 1.00 94.25 83 LEU A CA 1
ATOM 640 C C . LEU A 1 83 ? -4.238 -4.516 2.858 1.00 94.25 83 LEU A C 1
ATOM 642 O O . LEU A 1 83 ? -3.947 -5.704 2.980 1.00 94.25 83 LEU A O 1
ATOM 646 N N . VAL A 1 84 ? -4.150 -3.883 1.689 1.00 93.88 84 VAL A N 1
ATOM 647 C CA . VAL A 1 84 ? -3.802 -4.556 0.427 1.00 93.88 84 VAL A CA 1
ATOM 648 C C . VAL A 1 84 ? -2.346 -4.286 0.059 1.00 93.88 84 VAL A C 1
ATOM 650 O O . VAL A 1 84 ? -1.938 -3.131 -0.037 1.00 93.88 84 VAL A O 1
ATOM 653 N N . CYS A 1 85 ? -1.562 -5.339 -0.177 1.00 89.75 85 CYS A N 1
ATOM 654 C CA . CYS A 1 85 ? -0.134 -5.257 -0.501 1.00 89.75 85 CYS A CA 1
ATOM 655 C C . CYS A 1 85 ? 0.597 -4.300 0.457 1.00 89.75 85 CYS A C 1
ATOM 657 O O . CYS A 1 85 ? 1.196 -3.316 0.036 1.00 89.75 85 CYS A O 1
ATOM 659 N N . SER A 1 86 ? 0.433 -4.527 1.763 1.00 82.62 86 SER A N 1
ATOM 660 C CA . SER A 1 86 ? 0.849 -3.594 2.815 1.00 82.62 86 SER A CA 1
ATOM 661 C C . SER A 1 86 ? 2.362 -3.527 3.005 1.00 82.62 86 SER A C 1
ATOM 663 O O . SER A 1 86 ? 3.044 -4.547 3.014 1.00 82.62 86 SER A O 1
ATOM 665 N N . VAL A 1 87 ? 2.860 -2.329 3.311 1.00 77.00 87 VAL A N 1
ATOM 666 C CA . VAL A 1 87 ? 4.154 -2.152 3.985 1.00 77.00 87 VAL A CA 1
ATOM 667 C C . VAL A 1 87 ? 4.031 -2.621 5.443 1.00 77.00 87 VAL A C 1
ATOM 669 O O . VAL A 1 87 ? 3.042 -2.260 6.087 1.00 77.00 87 VAL A O 1
ATOM 672 N N . PRO A 1 88 ? 4.980 -3.397 5.994 1.00 80.50 88 PRO A N 1
ATOM 673 C CA . PRO A 1 88 ? 4.892 -3.842 7.380 1.00 80.50 88 PRO A CA 1
ATOM 674 C C . PRO A 1 88 ? 4.990 -2.690 8.399 1.00 80.50 88 PRO A C 1
ATOM 676 O O . PRO A 1 88 ? 5.611 -1.665 8.103 1.00 80.50 88 PRO A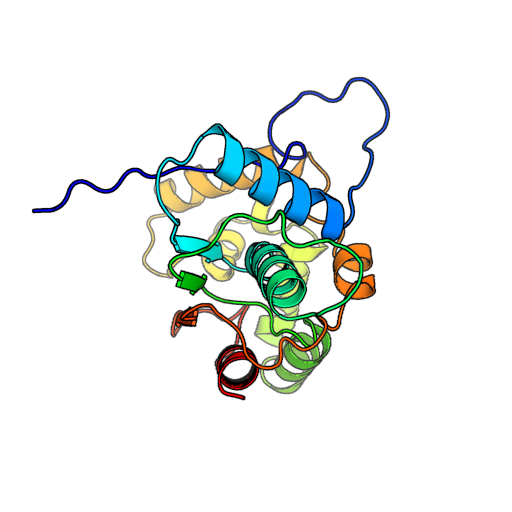 O 1
ATOM 679 N N . PRO A 1 89 ? 4.415 -2.850 9.609 1.00 78.12 89 PRO A N 1
ATOM 680 C CA . PRO A 1 89 ? 4.453 -1.842 10.674 1.00 78.12 89 PRO A CA 1
ATOM 681 C C . PRO A 1 89 ? 5.873 -1.441 11.094 1.00 78.12 89 PRO A C 1
ATOM 683 O O . PRO A 1 89 ? 6.105 -0.286 11.448 1.00 78.12 89 PRO A O 1
ATOM 686 N N . SER A 1 90 ? 6.841 -2.364 11.020 1.00 74.75 90 SER A N 1
ATOM 687 C CA . SER A 1 90 ? 8.263 -2.080 11.276 1.00 74.75 90 SER A CA 1
ATOM 688 C C . SER A 1 90 ? 8.912 -1.182 10.214 1.00 74.75 90 SER A C 1
ATOM 690 O O . SER A 1 90 ? 9.959 -0.578 10.456 1.00 74.75 90 SER A O 1
ATOM 692 N N . GLY A 1 91 ? 8.274 -1.058 9.050 1.00 67.69 91 GLY A N 1
ATOM 693 C CA . GLY A 1 91 ? 8.740 -0.303 7.900 1.00 67.69 91 GLY A CA 1
ATOM 694 C C . GLY A 1 91 ? 9.440 -1.135 6.827 1.00 67.69 91 GLY A C 1
ATOM 695 O O . GLY A 1 91 ? 9.603 -2.345 6.915 1.00 67.69 91 GLY A O 1
ATOM 696 N N . ASN A 1 92 ? 9.862 -0.470 5.751 1.00 68.06 92 ASN A N 1
ATOM 697 C CA . ASN A 1 92 ? 10.333 -1.149 4.536 1.00 68.06 92 ASN A CA 1
ATOM 698 C C . ASN A 1 92 ? 11.777 -1.672 4.589 1.00 68.06 92 ASN A C 1
ATOM 700 O O . ASN A 1 92 ? 12.224 -2.296 3.630 1.00 68.06 92 ASN A O 1
ATOM 704 N N . SER A 1 93 ? 12.544 -1.399 5.647 1.00 61.06 93 SER A N 1
ATOM 705 C CA . SER A 1 93 ? 13.982 -1.713 5.693 1.00 61.06 93 SER A CA 1
ATOM 706 C C . SER A 1 93 ? 14.257 -3.219 5.654 1.00 61.06 93 SER A C 1
ATOM 708 O O . SER A 1 93 ? 15.107 -3.656 4.877 1.00 61.06 93 SER A O 1
ATOM 710 N N . GLY A 1 94 ? 13.501 -4.015 6.417 1.00 63.75 94 GLY A N 1
ATOM 711 C CA . GLY A 1 94 ? 13.597 -5.478 6.396 1.00 63.75 94 GLY A CA 1
ATOM 712 C C . GLY A 1 94 ? 13.217 -6.058 5.035 1.00 63.75 94 GLY A C 1
ATOM 713 O O . GLY A 1 94 ? 13.931 -6.898 4.494 1.00 63.75 94 GLY A O 1
ATOM 714 N N . LEU A 1 95 ? 12.154 -5.529 4.428 1.00 64.62 95 LEU A N 1
ATOM 715 C CA . LEU A 1 95 ? 11.702 -5.928 3.100 1.00 64.62 95 LEU A CA 1
ATOM 716 C C . LEU A 1 95 ? 12.756 -5.629 2.020 1.00 64.62 95 LEU A C 1
ATOM 718 O O . LEU A 1 95 ? 13.143 -6.518 1.265 1.00 64.62 95 LEU A O 1
ATOM 722 N N . VAL A 1 96 ? 13.288 -4.403 1.985 1.00 65.62 96 VAL A N 1
ATOM 723 C CA . VAL A 1 96 ? 14.347 -4.005 1.040 1.00 65.62 96 VAL A CA 1
ATOM 724 C C . VAL A 1 96 ? 15.591 -4.875 1.216 1.00 65.62 96 VAL A C 1
ATOM 726 O O . VAL A 1 96 ? 16.161 -5.323 0.222 1.00 65.62 96 VAL A O 1
ATOM 729 N N . TRP A 1 97 ? 15.991 -5.162 2.458 1.00 61.34 97 TRP A N 1
ATOM 730 C CA . TRP A 1 97 ? 17.115 -6.052 2.746 1.00 61.34 97 TRP A CA 1
ATOM 731 C C . TRP A 1 97 ? 16.865 -7.467 2.213 1.00 61.34 97 TRP A C 1
ATOM 733 O O . TRP A 1 97 ? 17.678 -7.987 1.450 1.00 61.34 97 TRP A O 1
ATOM 743 N N . ARG A 1 98 ? 15.707 -8.072 2.506 1.00 68.88 98 ARG A N 1
ATOM 744 C CA . ARG A 1 98 ? 15.349 -9.399 1.978 1.00 68.88 98 ARG A CA 1
ATOM 745 C C . ARG A 1 98 ? 15.398 -9.429 0.453 1.00 68.88 98 ARG A C 1
ATOM 747 O O . ARG A 1 98 ? 15.984 -10.352 -0.110 1.00 68.88 98 ARG A O 1
ATOM 754 N N . TYR A 1 99 ? 14.871 -8.413 -0.230 1.00 66.69 99 TYR A N 1
ATOM 755 C CA . TYR A 1 99 ? 14.926 -8.345 -1.693 1.00 66.69 99 TYR A CA 1
ATOM 756 C C . TYR A 1 99 ? 16.345 -8.174 -2.243 1.00 66.69 99 TYR A C 1
ATOM 758 O O . TYR A 1 99 ? 16.692 -8.848 -3.214 1.00 66.69 99 TYR A O 1
ATOM 766 N N . LEU A 1 100 ? 17.178 -7.331 -1.625 1.00 60.03 100 LEU A N 1
ATOM 767 C CA . LEU A 1 100 ? 18.572 -7.139 -2.042 1.00 60.03 100 LEU A CA 1
ATOM 768 C C . LEU A 1 100 ? 19.372 -8.448 -1.994 1.00 60.03 100 LEU A C 1
ATOM 770 O O . LEU A 1 100 ? 20.134 -8.719 -2.919 1.00 60.03 100 LEU A O 1
ATOM 774 N N . PHE A 1 101 ? 19.166 -9.275 -0.964 1.00 62.25 101 PHE A N 1
ATOM 775 C CA . PHE A 1 101 ? 19.917 -10.523 -0.789 1.00 62.25 101 PHE A CA 1
ATOM 776 C C . PHE A 1 101 ? 19.305 -11.732 -1.501 1.00 62.25 101 PHE A C 1
ATOM 778 O O . PHE A 1 101 ? 20.042 -12.610 -1.943 1.00 62.25 101 PHE A O 1
ATOM 785 N N . THR A 1 102 ? 17.979 -11.800 -1.641 1.00 64.25 102 THR A N 1
ATOM 786 C CA . THR A 1 102 ? 17.309 -12.973 -2.237 1.00 64.25 102 THR A CA 1
ATOM 787 C C . THR A 1 102 ? 17.018 -12.818 -3.729 1.00 64.25 102 THR A C 1
ATOM 789 O O . THR A 1 102 ? 16.960 -13.816 -4.447 1.00 64.25 102 THR A O 1
ATOM 792 N N . LYS A 1 103 ? 16.828 -11.584 -4.222 1.00 67.94 103 LYS A N 1
ATOM 793 C CA . LYS A 1 103 ? 16.454 -11.284 -5.616 1.00 67.94 103 LYS A CA 1
ATOM 794 C C . LYS A 1 103 ? 17.130 -9.994 -6.115 1.00 67.94 103 LYS A C 1
ATOM 796 O O . LYS A 1 103 ? 16.436 -9.031 -6.452 1.00 67.94 103 LYS A O 1
ATOM 801 N N . PRO A 1 104 ? 18.469 -9.965 -6.249 1.00 59.50 104 PRO A N 1
ATOM 802 C CA . PRO A 1 104 ? 19.221 -8.748 -6.575 1.00 59.50 104 PRO A CA 1
ATOM 803 C C . PRO A 1 104 ? 18.807 -8.109 -7.912 1.00 59.50 104 PRO A C 1
ATOM 805 O O . PRO A 1 104 ? 18.758 -6.888 -8.022 1.00 59.50 104 PRO A O 1
ATOM 808 N N . ILE A 1 105 ? 18.429 -8.914 -8.914 1.00 69.00 105 ILE A N 1
ATOM 809 C CA . ILE A 1 105 ? 17.925 -8.413 -10.207 1.00 69.00 105 ILE A CA 1
ATOM 810 C C . ILE A 1 105 ? 16.578 -7.698 -10.032 1.00 69.00 105 ILE A C 1
ATOM 812 O O . ILE A 1 105 ? 16.368 -6.631 -10.605 1.00 69.00 105 ILE A O 1
ATOM 816 N N . ALA A 1 106 ? 15.669 -8.260 -9.229 1.00 65.06 106 ALA A N 1
ATOM 817 C CA . ALA A 1 106 ? 14.380 -7.634 -8.950 1.00 65.06 106 ALA A CA 1
ATOM 818 C C . ALA A 1 106 ? 14.568 -6.345 -8.140 1.00 65.06 106 ALA A C 1
ATOM 820 O O . ALA A 1 106 ? 13.981 -5.326 -8.487 1.00 65.06 106 ALA A O 1
ATOM 821 N N . ALA A 1 107 ? 15.448 -6.357 -7.134 1.00 65.81 107 ALA A N 1
ATOM 822 C CA . ALA A 1 107 ? 15.788 -5.170 -6.355 1.00 65.81 107 ALA A CA 1
ATOM 823 C C . ALA A 1 107 ? 16.365 -4.057 -7.244 1.00 65.81 107 ALA A C 1
ATOM 825 O O . ALA A 1 107 ? 15.880 -2.931 -7.197 1.00 65.81 107 ALA A O 1
ATOM 826 N N . PHE A 1 108 ? 17.317 -4.381 -8.128 1.00 67.44 108 PHE A N 1
ATOM 827 C CA . PHE A 1 108 ? 17.869 -3.429 -9.095 1.00 67.44 108 PHE A CA 1
ATOM 828 C C . PHE A 1 108 ? 16.783 -2.839 -10.003 1.00 67.44 108 PHE A C 1
ATOM 830 O O . PHE A 1 108 ? 16.705 -1.622 -10.163 1.00 67.44 108 PHE A O 1
ATOM 837 N N . LYS A 1 109 ? 15.895 -3.677 -10.552 1.00 68.38 109 LYS A N 1
ATOM 838 C CA . LYS A 1 109 ? 14.782 -3.217 -11.395 1.00 68.38 109 LYS A CA 1
ATOM 839 C C . LYS A 1 109 ? 13.800 -2.330 -10.636 1.00 68.38 109 LYS A C 1
ATOM 841 O O . LYS A 1 109 ? 13.418 -1.291 -11.165 1.00 68.38 109 LYS A O 1
ATOM 846 N N . VAL A 1 110 ? 13.433 -2.686 -9.404 1.00 69.50 110 VAL A N 1
ATOM 847 C CA . VAL A 1 110 ? 12.586 -1.859 -8.529 1.00 69.50 110 VAL A CA 1
ATOM 848 C C . VAL A 1 110 ? 13.269 -0.523 -8.240 1.00 69.50 110 VAL A C 1
ATOM 850 O O . VAL A 1 110 ? 12.639 0.523 -8.369 1.00 69.50 110 VAL A O 1
ATOM 853 N N . THR A 1 111 ? 14.566 -0.522 -7.923 1.00 66.19 111 THR A N 1
ATOM 854 C CA . THR A 1 111 ? 15.339 0.704 -7.694 1.00 66.19 111 THR A CA 1
ATOM 855 C C . THR A 1 111 ? 15.398 1.581 -8.945 1.00 66.19 111 THR A C 1
ATOM 857 O O . THR A 1 111 ? 15.085 2.766 -8.864 1.00 66.19 111 THR A O 1
ATOM 860 N N . CYS A 1 112 ? 15.731 1.035 -10.116 1.00 64.31 112 CYS A N 1
ATOM 861 C CA . CYS A 1 112 ? 15.722 1.789 -11.372 1.00 64.31 112 CYS A CA 1
ATOM 862 C C . CYS A 1 112 ? 14.321 2.311 -11.711 1.00 64.31 112 CYS A C 1
ATOM 864 O O . CYS A 1 112 ? 14.154 3.464 -12.105 1.00 64.31 112 CYS A O 1
ATOM 866 N N . SER A 1 113 ? 13.300 1.479 -11.528 1.00 63.59 113 SER A N 1
ATOM 867 C CA . SER A 1 113 ? 11.916 1.843 -11.794 1.00 63.59 113 SER A CA 1
ATOM 868 C C . SER A 1 113 ? 11.471 2.995 -10.897 1.00 63.59 113 SER A C 1
ATOM 870 O O . SER A 1 113 ? 11.070 4.033 -11.416 1.00 63.59 113 SER A O 1
ATOM 872 N N . LEU A 1 114 ? 11.628 2.869 -9.577 1.00 68.88 114 LEU A N 1
ATOM 873 C CA . LEU A 1 114 ? 11.115 3.816 -8.584 1.00 68.88 114 LEU A CA 1
ATOM 874 C C . LEU A 1 114 ? 12.044 5.013 -8.339 1.00 68.88 114 LEU A C 1
ATOM 876 O O . LEU A 1 114 ? 11.601 6.155 -8.437 1.00 68.88 114 LEU A O 1
ATOM 880 N N . ALA A 1 115 ? 13.324 4.780 -8.032 1.00 65.12 115 ALA A N 1
ATOM 881 C CA . ALA A 1 115 ? 14.257 5.839 -7.635 1.00 65.12 115 ALA A CA 1
ATOM 882 C C . ALA A 1 115 ? 14.741 6.669 -8.831 1.00 65.12 115 ALA A C 1
ATOM 884 O O . ALA A 1 115 ? 14.838 7.891 -8.734 1.00 65.12 115 ALA A O 1
ATOM 885 N N . VAL A 1 116 ? 14.986 6.019 -9.975 1.00 67.94 116 VAL A N 1
ATOM 886 C CA . VAL A 1 116 ? 15.359 6.698 -11.234 1.00 67.94 116 VAL A CA 1
ATOM 887 C C . VAL A 1 116 ? 14.115 7.076 -12.054 1.00 67.94 116 VAL A C 1
ATOM 889 O O . VAL A 1 116 ? 14.222 7.680 -13.117 1.00 67.94 116 VAL A O 1
ATOM 892 N N . LYS A 1 117 ? 12.908 6.760 -11.555 1.00 74.25 117 LYS A N 1
ATOM 893 C CA . LYS A 1 117 ? 11.622 7.003 -12.229 1.00 74.25 117 LYS A CA 1
ATOM 894 C C . LYS A 1 117 ? 11.561 6.401 -13.643 1.00 74.25 117 LYS A C 1
ATOM 896 O O . LYS A 1 117 ? 10.800 6.873 -14.487 1.00 74.25 117 LYS A O 1
ATOM 901 N N . ALA A 1 118 ? 12.318 5.332 -13.915 1.00 79.00 118 ALA A N 1
ATOM 902 C CA . ALA A 1 118 ? 12.359 4.697 -15.233 1.00 79.00 118 ALA A CA 1
ATOM 903 C C . ALA A 1 118 ? 11.004 4.093 -15.645 1.00 79.00 118 ALA A C 1
ATOM 905 O O . ALA A 1 118 ? 10.755 3.925 -16.840 1.00 79.00 118 ALA A O 1
ATOM 906 N N . PHE A 1 119 ? 10.088 3.845 -14.691 1.00 81.25 119 PHE A N 1
ATOM 907 C CA . PHE A 1 119 ? 8.702 3.475 -15.010 1.00 81.25 119 PHE A CA 1
ATOM 908 C C . PHE A 1 119 ? 8.007 4.514 -15.889 1.00 81.25 119 PHE A C 1
ATOM 910 O O . PHE A 1 119 ? 7.060 4.183 -16.592 1.00 81.25 119 PHE A O 1
ATOM 917 N N . GLN A 1 120 ? 8.443 5.772 -15.852 1.00 84.50 120 GLN A N 1
ATOM 918 C CA . GLN A 1 120 ? 7.868 6.824 -16.672 1.00 84.50 120 GLN A CA 1
ATOM 919 C C . GLN A 1 120 ? 8.276 6.617 -18.128 1.00 84.50 120 GLN A C 1
ATOM 921 O O . GLN A 1 120 ? 7.451 6.628 -19.029 1.00 84.50 120 GLN A O 1
ATOM 926 N N . THR A 1 121 ? 9.542 6.378 -18.410 1.00 86.00 121 THR A N 1
ATOM 927 C CA . THR A 1 121 ? 10.009 6.346 -19.799 1.00 86.00 121 THR A CA 1
ATOM 928 C C . THR A 1 121 ? 9.928 4.959 -20.434 1.00 86.00 121 THR A C 1
ATOM 930 O O . THR A 1 121 ? 9.838 4.865 -21.654 1.00 86.00 121 THR A O 1
ATOM 933 N N . SER A 1 122 ? 9.889 3.886 -19.640 1.00 90.38 122 SER A N 1
ATOM 934 C CA . SER A 1 122 ? 9.903 2.502 -20.124 1.00 90.38 122 SER A CA 1
ATOM 935 C C . SER A 1 122 ? 8.594 1.773 -19.827 1.00 90.38 122 SER A C 1
ATOM 937 O O . SER A 1 122 ? 8.263 1.501 -18.672 1.00 90.38 122 SER A O 1
ATOM 939 N N . LEU A 1 123 ? 7.850 1.427 -20.884 1.00 91.25 123 LEU A N 1
ATOM 940 C CA . LEU A 1 123 ? 6.615 0.646 -20.775 1.00 91.25 123 LEU A CA 1
ATOM 941 C C . LEU A 1 123 ? 6.857 -0.772 -20.217 1.00 91.25 123 LEU A C 1
ATOM 943 O O . LEU A 1 123 ? 6.115 -1.165 -19.317 1.00 91.25 123 LEU A O 1
ATOM 947 N N . PRO A 1 124 ? 7.901 -1.521 -20.644 1.00 89.62 124 PRO A N 1
ATOM 948 C CA . PRO A 1 124 ? 8.211 -2.821 -20.052 1.00 89.62 124 PRO A CA 1
ATOM 949 C C . PRO A 1 124 ? 8.526 -2.740 -18.557 1.00 89.62 124 PRO A C 1
ATOM 951 O O . PRO A 1 124 ? 7.995 -3.539 -17.794 1.00 89.62 124 PRO A O 1
ATOM 954 N N . LEU A 1 125 ? 9.319 -1.751 -18.118 1.00 84.31 125 LEU A N 1
ATOM 955 C CA . LEU A 1 125 ? 9.613 -1.572 -16.691 1.00 84.31 125 LEU A CA 1
ATOM 956 C C . LEU A 1 125 ? 8.374 -1.133 -15.909 1.00 84.31 125 LEU A C 1
ATOM 958 O O . LEU A 1 125 ? 8.190 -1.572 -14.779 1.00 84.31 125 LEU A O 1
ATOM 962 N N . CYS A 1 126 ? 7.512 -0.300 -16.496 1.00 87.56 126 CYS A N 1
ATOM 963 C CA . CYS A 1 126 ? 6.244 0.088 -15.885 1.00 87.56 126 CYS A CA 1
ATOM 964 C C . CYS A 1 126 ? 5.323 -1.120 -15.683 1.00 87.56 126 CYS A C 1
ATOM 966 O O . CYS A 1 126 ? 4.829 -1.319 -14.574 1.00 87.56 126 CYS A O 1
ATOM 968 N N . ARG A 1 127 ? 5.152 -1.952 -16.724 1.00 90.31 127 ARG A N 1
ATOM 969 C CA . ARG A 1 127 ? 4.380 -3.197 -16.637 1.00 90.31 127 ARG A CA 1
ATOM 970 C C . ARG A 1 127 ? 4.961 -4.108 -15.586 1.00 90.31 127 ARG A C 1
ATOM 972 O O . ARG A 1 127 ? 4.229 -4.505 -14.695 1.00 90.31 127 ARG A O 1
ATOM 979 N N . GLU A 1 128 ? 6.256 -4.396 -15.706 1.00 85.25 128 GLU A N 1
ATOM 980 C CA . GLU A 1 128 ? 6.943 -5.278 -14.780 1.00 85.25 128 GLU A CA 1
ATOM 981 C C . GLU A 1 128 ? 6.702 -4.775 -13.364 1.00 85.25 128 GLU A C 1
ATOM 983 O O . GLU A 1 128 ? 6.189 -5.540 -12.583 1.00 85.25 128 GLU A O 1
ATOM 988 N N . THR A 1 129 ? 6.911 -3.490 -13.063 1.00 81.44 129 THR A N 1
ATOM 989 C CA . THR A 1 129 ? 6.797 -2.926 -11.700 1.00 81.44 129 THR A CA 1
ATOM 990 C C . THR A 1 129 ? 5.391 -2.927 -11.104 1.00 81.44 129 THR A C 1
ATOM 992 O O . THR A 1 129 ? 5.258 -3.156 -9.906 1.00 81.44 129 THR A O 1
ATOM 995 N N . PHE A 1 130 ? 4.350 -2.635 -11.885 1.00 84.50 130 PHE A N 1
ATOM 996 C CA . PHE A 1 130 ? 3.046 -2.259 -11.317 1.00 84.50 130 PHE A CA 1
ATOM 997 C C . PHE A 1 130 ? 1.847 -3.046 -11.845 1.00 84.50 130 PHE A C 1
ATOM 999 O O . PHE A 1 130 ? 0.753 -2.917 -11.297 1.00 84.50 130 PHE A O 1
ATOM 1006 N N . PHE A 1 131 ? 2.009 -3.828 -12.911 1.00 89.06 131 PHE A N 1
ATOM 1007 C CA . PHE A 1 131 ? 0.890 -4.444 -13.619 1.00 89.06 131 PHE A CA 1
ATOM 1008 C C . PHE A 1 131 ? 1.132 -5.934 -13.861 1.00 89.06 131 PHE A C 1
ATOM 1010 O O . PHE A 1 131 ? 2.241 -6.446 -13.726 1.00 89.06 131 PHE A O 1
ATOM 1017 N N . SER A 1 132 ? 0.077 -6.670 -14.223 1.00 88.56 132 SER A N 1
ATOM 1018 C CA . SER A 1 132 ? 0.254 -8.076 -14.585 1.00 88.56 132 SER A CA 1
ATOM 1019 C C . SER A 1 132 ? 1.038 -8.201 -15.895 1.00 88.56 132 SER A C 1
ATOM 1021 O O . SER A 1 132 ? 0.932 -7.362 -16.795 1.00 88.56 132 SER A O 1
ATOM 1023 N N . ALA A 1 133 ? 1.775 -9.304 -16.039 1.00 88.38 133 ALA A N 1
ATOM 1024 C CA . ALA A 1 133 ? 2.502 -9.616 -17.269 1.00 88.38 133 ALA A CA 1
ATOM 1025 C C . ALA A 1 133 ? 1.585 -9.725 -18.503 1.00 88.38 133 ALA A C 1
ATOM 1027 O O . ALA A 1 133 ? 2.042 -9.513 -19.621 1.00 88.38 133 ALA A O 1
ATOM 1028 N N . THR A 1 134 ? 0.302 -10.035 -18.298 1.00 92.38 134 THR A N 1
ATOM 1029 C CA . THR A 1 134 ? -0.704 -10.207 -19.356 1.00 92.38 134 THR A CA 1
ATOM 1030 C C . THR A 1 134 ? -1.490 -8.932 -19.663 1.00 92.38 134 THR A C 1
ATOM 1032 O O . THR A 1 134 ? -2.376 -8.966 -20.512 1.00 92.38 134 THR A O 1
ATOM 1035 N N . MET A 1 135 ? -1.225 -7.818 -18.970 1.00 94.06 135 MET A N 1
ATOM 1036 C CA . MET A 1 135 ? -1.936 -6.566 -19.215 1.00 94.06 135 MET A CA 1
ATOM 1037 C C . MET A 1 135 ? -1.492 -5.940 -20.542 1.00 94.06 135 MET A C 1
ATOM 1039 O O . MET A 1 135 ? -0.301 -5.701 -20.764 1.00 94.06 135 MET A O 1
ATOM 1043 N N . GLU A 1 136 ? -2.473 -5.640 -21.394 1.00 96.75 136 GLU A N 1
ATOM 1044 C CA . GLU A 1 136 ? -2.256 -5.092 -22.732 1.00 96.75 136 GLU A CA 1
ATOM 1045 C C . GLU A 1 136 ? -1.501 -3.756 -22.712 1.00 96.75 136 GLU A C 1
ATOM 1047 O O . GLU A 1 136 ? -1.765 -2.876 -21.888 1.00 96.75 136 GLU A O 1
ATOM 1052 N N . ASP A 1 137 ? -0.589 -3.578 -23.671 1.00 96.44 137 ASP A N 1
ATOM 1053 C CA . ASP A 1 137 ? 0.286 -2.407 -23.799 1.00 96.44 137 ASP A CA 1
ATOM 1054 C C . ASP A 1 137 ? -0.465 -1.078 -23.750 1.00 96.44 137 ASP A C 1
ATOM 1056 O O . ASP A 1 137 ? -0.018 -0.139 -23.092 1.00 96.44 137 ASP A O 1
ATOM 1060 N N . HIS A 1 138 ? -1.619 -0.999 -24.409 1.00 96.31 138 HIS A N 1
ATOM 1061 C CA . HIS A 1 138 ? -2.400 0.229 -24.473 1.00 96.31 138 HIS A CA 1
ATOM 1062 C C . HIS A 1 138 ? -2.995 0.612 -23.102 1.00 96.31 138 HIS A C 1
ATOM 1064 O O . HIS A 1 138 ? -3.043 1.796 -22.761 1.00 96.31 138 HIS A O 1
ATOM 1070 N N . ILE A 1 139 ? -3.369 -0.376 -22.279 1.00 96.75 139 ILE A N 1
ATOM 1071 C CA . ILE A 1 139 ? -3.845 -0.166 -20.905 1.00 96.75 139 ILE A CA 1
ATOM 1072 C C . ILE A 1 139 ? -2.685 0.249 -19.999 1.00 96.75 139 ILE A C 1
ATOM 1074 O O . ILE A 1 139 ? -2.799 1.238 -19.272 1.00 96.75 139 ILE A O 1
ATOM 1078 N N . VAL A 1 140 ? -1.546 -0.451 -20.081 1.00 95.31 140 VAL A N 1
ATOM 1079 C CA . VAL A 1 140 ? -0.342 -0.093 -19.312 1.00 95.31 140 VAL A CA 1
ATOM 1080 C C . VAL A 1 140 ? 0.103 1.327 -19.657 1.00 95.31 140 VAL A C 1
ATOM 1082 O O . VAL A 1 140 ? 0.410 2.104 -18.758 1.00 95.31 140 VAL A O 1
ATOM 1085 N N . LYS A 1 141 ? 0.086 1.706 -20.940 1.00 94.69 141 LYS A N 1
ATOM 1086 C CA . LYS A 1 141 ? 0.485 3.043 -21.392 1.00 94.69 141 LYS A CA 1
ATOM 1087 C C . LYS A 1 141 ? -0.432 4.123 -20.826 1.00 94.69 141 LYS A C 1
ATOM 1089 O O . LYS A 1 141 ? 0.064 5.110 -20.287 1.00 94.69 141 LYS A O 1
ATOM 1094 N N . ARG A 1 142 ? -1.749 3.901 -20.868 1.00 95.38 142 ARG A N 1
ATOM 1095 C CA . ARG A 1 142 ? -2.732 4.809 -20.264 1.00 95.38 142 ARG A CA 1
ATOM 1096 C C . ARG A 1 142 ? -2.448 5.031 -18.777 1.00 95.38 142 ARG A C 1
ATOM 1098 O O . ARG A 1 142 ? -2.435 6.169 -18.317 1.00 95.38 142 ARG A O 1
ATOM 1105 N N . TYR A 1 143 ? -2.209 3.968 -18.009 1.00 92.81 143 TYR A N 1
ATOM 1106 C CA . TYR A 1 143 ? -1.903 4.125 -16.586 1.00 92.81 143 TYR A CA 1
ATOM 1107 C C . TYR A 1 143 ? -0.518 4.724 -16.341 1.00 92.81 143 TYR A C 1
ATOM 1109 O O . TYR A 1 143 ? -0.376 5.541 -15.437 1.00 92.81 143 TYR A O 1
ATOM 1117 N N . GLN A 1 144 ? 0.480 4.400 -17.162 1.00 92.44 144 GLN A N 1
ATOM 1118 C CA . GLN A 1 144 ? 1.800 5.024 -17.106 1.00 92.44 144 GLN A CA 1
ATOM 1119 C C . GLN A 1 144 ? 1.704 6.548 -17.278 1.00 92.44 144 GLN A C 1
ATOM 1121 O O . GLN A 1 144 ? 2.399 7.284 -16.580 1.00 92.44 144 GLN A O 1
ATOM 1126 N N . GLU A 1 145 ? 0.845 7.037 -18.175 1.00 90.44 145 GLU A N 1
ATOM 1127 C CA . GLU A 1 145 ? 0.584 8.470 -18.372 1.00 90.44 145 GLU A CA 1
ATOM 1128 C C . GLU A 1 145 ? -0.040 9.112 -17.125 1.00 90.44 145 GLU A C 1
ATOM 1130 O O . GLU A 1 145 ? 0.487 10.105 -16.623 1.00 90.44 145 GLU A O 1
ATOM 1135 N N . LEU A 1 146 ? -1.049 8.478 -16.524 1.00 88.44 146 LEU A N 1
ATOM 1136 C CA . LEU A 1 146 ? -1.632 8.936 -15.254 1.00 88.44 146 LEU A CA 1
ATOM 1137 C C . LEU A 1 146 ? -0.608 8.934 -14.101 1.00 88.44 146 LEU A C 1
ATOM 1139 O O . LEU A 1 146 ? -0.574 9.842 -13.264 1.00 88.44 146 LEU A O 1
ATOM 1143 N N . MET A 1 147 ? 0.263 7.924 -14.052 1.00 83.31 147 MET A N 1
ATOM 1144 C CA . MET A 1 147 ? 1.348 7.833 -13.072 1.00 83.31 147 MET A CA 1
ATOM 1145 C C . MET A 1 147 ? 2.413 8.918 -13.288 1.00 83.31 147 MET A C 1
ATOM 1147 O O . MET A 1 147 ? 2.938 9.468 -12.322 1.00 83.31 147 MET A O 1
ATOM 1151 N N . LYS A 1 148 ? 2.726 9.280 -14.539 1.00 83.06 148 LYS A N 1
ATOM 1152 C CA . LYS A 1 148 ? 3.613 10.414 -14.851 1.00 83.06 148 LYS A CA 1
ATOM 1153 C C . LYS A 1 148 ? 3.026 11.728 -14.365 1.00 83.06 148 LYS A C 1
ATOM 1155 O O . LYS A 1 148 ? 3.732 12.500 -13.719 1.00 83.06 148 LYS A O 1
ATOM 1160 N N . GLU A 1 149 ? 1.754 11.976 -14.656 1.00 78.94 149 GLU A N 1
ATOM 1161 C CA . GLU A 1 149 ? 1.078 13.218 -14.278 1.00 78.94 149 GLU A CA 1
ATOM 1162 C C . GLU A 1 149 ? 1.033 13.388 -12.758 1.00 78.94 149 GLU A C 1
ATOM 1164 O O . GLU A 1 149 ? 1.429 14.436 -12.246 1.00 78.94 149 GLU A O 1
ATOM 1169 N N . SER A 1 150 ? 0.673 12.324 -12.035 1.00 67.62 150 SER A N 1
ATOM 1170 C CA . SER A 1 150 ? 0.682 12.306 -10.564 1.00 67.62 150 SER A CA 1
ATOM 1171 C C . SER A 1 150 ? 2.084 12.430 -9.950 1.00 67.62 150 SER A C 1
ATOM 1173 O O . SER A 1 150 ? 2.222 12.949 -8.846 1.00 67.62 150 SER A O 1
ATOM 1175 N N . SER A 1 151 ? 3.145 12.034 -10.664 1.00 56.56 151 SER A N 1
ATOM 1176 C CA . SER A 1 151 ? 4.537 12.083 -10.178 1.00 56.56 151 SER A CA 1
ATOM 1177 C C . SER A 1 151 ? 5.257 13.431 -10.270 1.00 56.56 151 SER A C 1
ATOM 1179 O O . SER A 1 151 ? 6.399 13.543 -9.803 1.00 56.56 151 SER A O 1
ATOM 1181 N N . ARG A 1 152 ? 4.619 14.443 -10.879 1.00 54.50 152 ARG A N 1
ATOM 1182 C CA . ARG A 1 152 ? 5.100 15.839 -10.857 1.00 54.50 152 ARG A CA 1
ATOM 1183 C C . ARG A 1 152 ? 5.049 16.429 -9.448 1.00 54.50 152 ARG A C 1
ATOM 1185 O O . ARG A 1 152 ? 5.824 17.321 -9.120 1.00 54.50 152 ARG A O 1
ATOM 1192 N N . LEU A 1 153 ? 4.164 15.896 -8.616 1.00 49.22 153 LEU A N 1
ATOM 1193 C CA . LEU A 1 153 ? 4.101 16.142 -7.186 1.00 49.22 153 LEU A CA 1
ATOM 1194 C C . LEU A 1 153 ? 5.060 15.134 -6.548 1.00 49.22 153 LEU A C 1
ATOM 1196 O O . LEU A 1 153 ? 5.060 13.974 -6.957 1.00 49.22 153 LEU A O 1
ATOM 1200 N N . SER A 1 154 ? 5.951 15.579 -5.650 1.00 46.69 154 SER A N 1
ATOM 1201 C CA . SER A 1 154 ? 6.985 14.729 -5.035 1.00 46.69 154 SER A CA 1
ATOM 1202 C C . SER A 1 154 ? 6.344 13.452 -4.503 1.00 46.69 154 SER A C 1
ATOM 1204 O O . SER A 1 154 ? 5.737 13.470 -3.435 1.00 46.69 154 SER A O 1
ATOM 1206 N N . PHE A 1 155 ? 6.446 12.377 -5.285 1.00 49.25 155 PHE A N 1
ATOM 1207 C CA . PHE A 1 155 ? 5.841 11.086 -5.002 1.00 49.25 155 PHE A CA 1
ATOM 1208 C C . PHE A 1 155 ? 6.384 10.666 -3.649 1.00 49.25 155 PHE A C 1
ATOM 1210 O O . PHE A 1 155 ? 7.576 10.403 -3.586 1.00 49.25 155 PHE A O 1
ATOM 1217 N N . PHE A 1 156 ? 5.551 10.738 -2.606 1.00 52.25 156 PHE A N 1
ATOM 1218 C CA . PHE A 1 156 ? 5.812 10.297 -1.237 1.00 52.25 156 PHE A CA 1
ATOM 1219 C C . PHE A 1 156 ? 7.257 10.503 -0.757 1.00 52.25 156 PHE A C 1
ATOM 1221 O O . PHE A 1 156 ? 8.158 9.770 -1.148 1.00 52.25 156 PHE A O 1
ATOM 1228 N N . ASP A 1 157 ? 7.502 11.444 0.160 1.00 55.94 157 ASP A N 1
ATOM 1229 C CA . ASP A 1 157 ? 8.819 11.556 0.800 1.00 55.94 157 ASP A CA 1
ATOM 1230 C C . ASP A 1 157 ? 9.093 10.306 1.660 1.00 55.94 157 ASP A C 1
ATOM 1232 O O . ASP A 1 157 ? 8.828 10.269 2.862 1.00 55.94 157 ASP A O 1
ATOM 1236 N N . LEU A 1 158 ? 9.601 9.252 1.012 1.00 54.81 158 LEU A N 1
ATOM 1237 C CA . LEU A 1 158 ? 9.903 7.951 1.598 1.00 54.81 158 LEU A CA 1
ATOM 1238 C C . LEU A 1 158 ? 10.847 8.098 2.785 1.00 54.81 158 LEU A C 1
ATOM 1240 O O . LEU A 1 158 ? 10.782 7.295 3.709 1.00 54.81 158 LEU A O 1
ATOM 1244 N N . ARG A 1 159 ? 11.698 9.135 2.795 1.00 55.66 159 ARG A N 1
ATOM 1245 C CA . ARG A 1 159 ? 12.587 9.414 3.926 1.00 55.66 159 ARG A CA 1
ATOM 1246 C C . ARG A 1 159 ? 11.790 9.863 5.142 1.00 55.66 159 ARG A C 1
ATOM 1248 O O . ARG A 1 159 ? 12.050 9.368 6.230 1.00 55.66 159 ARG A O 1
ATOM 1255 N N . LYS A 1 160 ? 10.800 10.744 4.975 1.00 60.00 160 LYS A N 1
ATOM 1256 C CA . LYS A 1 160 ? 9.926 11.183 6.079 1.00 60.00 160 LYS A CA 1
ATOM 1257 C C . LYS A 1 160 ? 8.950 10.104 6.533 1.00 60.00 160 LYS A C 1
ATOM 1259 O O . LYS A 1 160 ? 8.690 9.990 7.729 1.00 60.00 160 LYS A O 1
ATOM 1264 N N . LEU A 1 161 ? 8.444 9.301 5.599 1.00 59.38 161 LEU A N 1
ATOM 1265 C CA . LEU A 1 161 ? 7.593 8.160 5.924 1.00 59.38 161 LEU A CA 1
ATOM 1266 C C . LEU A 1 161 ? 8.384 7.109 6.718 1.00 59.38 161 LEU A C 1
ATOM 1268 O O . LEU A 1 161 ? 7.933 6.688 7.776 1.00 59.38 161 LEU A O 1
ATOM 1272 N N . ASN A 1 162 ? 9.606 6.781 6.279 1.00 60.28 162 ASN A N 1
ATOM 1273 C CA . ASN A 1 162 ? 10.527 5.912 7.020 1.00 60.28 162 ASN A CA 1
ATOM 1274 C C . ASN A 1 162 ? 10.938 6.506 8.371 1.00 60.28 162 ASN A C 1
ATOM 1276 O O . ASN A 1 162 ? 11.059 5.761 9.331 1.00 60.28 162 ASN A O 1
ATOM 1280 N N . ALA A 1 163 ? 11.115 7.826 8.475 1.00 63.84 163 ALA A N 1
ATOM 1281 C CA . ALA A 1 163 ? 11.427 8.477 9.749 1.00 63.84 163 ALA A CA 1
ATOM 1282 C C . ALA A 1 163 ? 10.273 8.414 10.763 1.00 63.84 163 ALA A C 1
ATOM 1284 O O . ALA A 1 163 ? 10.494 8.642 11.947 1.00 63.84 163 ALA A O 1
ATOM 1285 N N . SER A 1 164 ? 9.048 8.141 10.303 1.00 63.66 164 SER A N 1
ATOM 1286 C CA . SER A 1 164 ? 7.892 7.972 11.186 1.00 63.66 164 SER A CA 1
ATOM 1287 C C . SER A 1 164 ? 7.752 6.530 11.690 1.00 63.66 164 SER A C 1
ATOM 1289 O O . SER A 1 164 ? 7.044 6.313 12.672 1.00 63.66 164 SER A O 1
ATOM 1291 N N . LEU A 1 165 ? 8.407 5.563 11.038 1.00 70.44 165 LEU A N 1
ATOM 1292 C CA . LEU A 1 165 ? 8.371 4.139 11.382 1.00 70.44 165 LEU A CA 1
ATOM 1293 C C . LEU A 1 165 ? 9.303 3.832 12.577 1.00 70.44 165 LEU A C 1
ATOM 1295 O O . LEU A 1 165 ? 10.312 4.522 12.744 1.00 70.44 165 LEU A O 1
ATOM 1299 N N . PRO A 1 166 ? 9.017 2.792 13.388 1.00 76.38 166 PRO A N 1
ATOM 1300 C CA . PRO A 1 166 ? 7.903 1.847 13.261 1.00 76.38 166 PRO A CA 1
ATOM 1301 C C . PRO A 1 166 ? 6.555 2.446 13.688 1.00 76.38 166 PRO A C 1
ATOM 1303 O O . PRO A 1 166 ? 6.491 3.398 14.466 1.00 76.38 166 PRO A O 1
ATOM 1306 N N . VAL A 1 167 ? 5.460 1.879 13.181 1.00 79.44 167 VAL A N 1
ATOM 1307 C CA . VAL A 1 167 ? 4.111 2.213 13.654 1.00 79.44 167 VAL A CA 1
ATOM 1308 C C . VAL A 1 167 ? 3.977 1.772 15.121 1.00 79.44 167 VAL A C 1
ATOM 1310 O O . VAL A 1 167 ? 4.358 0.643 15.441 1.00 79.44 167 VAL A O 1
ATOM 1313 N N . PRO A 1 168 ? 3.441 2.616 16.027 1.00 78.75 168 PRO A N 1
ATOM 1314 C CA . PRO A 1 168 ? 3.262 2.231 17.423 1.00 78.75 168 PRO A CA 1
ATOM 1315 C C . PRO A 1 168 ? 2.299 1.047 17.557 1.00 78.75 168 PRO A C 1
ATOM 1317 O O . PRO A 1 168 ? 1.268 1.014 16.881 1.00 78.75 168 PRO A O 1
ATOM 1320 N N . SER A 1 169 ? 2.607 0.105 18.452 1.00 75.75 169 SER A N 1
ATOM 1321 C CA . SER A 1 169 ? 1.747 -1.047 18.748 1.00 75.75 169 SER A CA 1
ATOM 1322 C C . SER A 1 169 ? 0.321 -0.621 19.104 1.00 75.75 169 SER A C 1
ATOM 1324 O O . SER A 1 169 ? 0.117 0.392 19.772 1.00 75.75 169 SER A O 1
ATOM 1326 N N . ALA A 1 170 ? -0.658 -1.418 18.678 1.00 68.19 170 ALA A N 1
ATOM 1327 C CA . ALA A 1 170 ? -2.081 -1.181 18.915 1.00 68.19 170 ALA A CA 1
ATOM 1328 C C . ALA A 1 170 ? -2.691 -2.309 19.775 1.00 68.19 170 ALA A C 1
ATOM 1330 O O . ALA A 1 170 ? -3.558 -3.029 19.281 1.00 68.19 170 ALA A O 1
ATOM 1331 N N . PRO A 1 171 ? -2.231 -2.503 21.030 1.00 67.25 171 PRO A N 1
ATOM 1332 C CA . PRO A 1 171 ? -2.740 -3.577 21.880 1.00 67.25 171 PRO A CA 1
ATOM 1333 C C . PRO A 1 171 ? -4.249 -3.411 22.095 1.00 67.25 171 PRO A C 1
ATOM 1335 O O . PRO A 1 171 ? -4.711 -2.305 22.385 1.00 67.25 171 PRO A O 1
ATOM 1338 N N . ASN A 1 172 ? -5.010 -4.503 21.977 1.00 69.75 172 ASN A N 1
ATOM 1339 C CA . ASN A 1 172 ? -6.481 -4.496 21.965 1.00 69.75 172 ASN A CA 1
ATOM 1340 C C . ASN A 1 172 ? -7.081 -3.716 20.779 1.00 69.75 172 ASN A C 1
ATOM 1342 O O . ASN A 1 172 ? -7.999 -2.910 20.959 1.00 69.75 172 ASN A O 1
ATOM 1346 N N . CYS A 1 173 ? -6.557 -3.936 19.568 1.00 74.94 173 CYS A N 1
ATOM 1347 C CA . CYS A 1 173 ? -7.074 -3.333 18.339 1.00 74.94 173 CYS A CA 1
ATOM 1348 C C . CYS A 1 173 ? -8.610 -3.493 18.249 1.00 74.94 173 CYS A C 1
ATOM 1350 O O . CYS A 1 173 ? -9.103 -4.613 18.122 1.00 74.94 173 CYS A O 1
ATOM 1352 N N . PRO A 1 174 ? -9.399 -2.400 18.273 1.00 77.06 174 PRO A N 1
ATOM 1353 C CA . PRO A 1 174 ? -10.861 -2.488 18.328 1.00 77.06 174 PRO A CA 1
ATOM 1354 C C . PRO A 1 174 ? -11.503 -2.741 16.951 1.00 77.06 174 PRO A C 1
ATOM 1356 O O . PRO A 1 174 ? -12.705 -2.533 16.779 1.00 77.06 174 PRO A O 1
ATOM 1359 N N . VAL A 1 175 ? -10.702 -3.101 15.946 1.00 87.12 175 VAL A N 1
ATOM 1360 C CA . VAL A 1 175 ? -11.079 -3.138 14.531 1.00 87.12 175 VAL A CA 1
ATOM 1361 C C . VAL A 1 175 ? -10.681 -4.483 13.933 1.00 87.12 175 VAL A C 1
ATOM 1363 O O . VAL A 1 175 ? -9.529 -4.889 14.059 1.00 87.12 175 VAL A O 1
ATOM 1366 N N . ASP A 1 176 ? -11.607 -5.128 13.221 1.00 91.12 176 ASP A N 1
ATOM 1367 C CA . ASP A 1 176 ? -11.311 -6.326 12.432 1.00 91.12 176 ASP A CA 1
ATOM 1368 C C . ASP A 1 176 ? -10.421 -5.952 11.233 1.00 91.12 176 ASP A C 1
ATOM 1370 O O . ASP A 1 176 ? -10.820 -5.147 10.381 1.00 91.12 176 ASP A O 1
ATOM 1374 N N . VAL A 1 177 ? -9.217 -6.527 11.1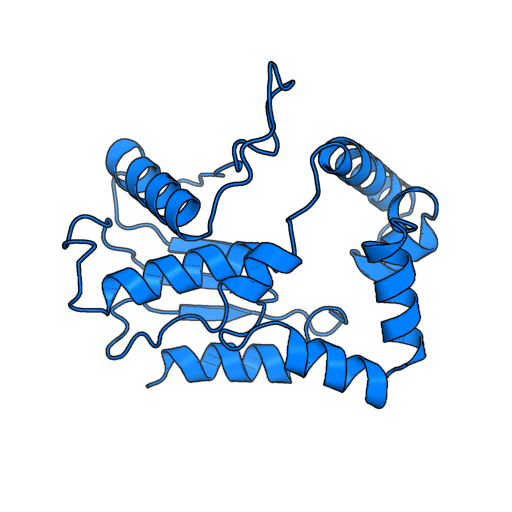53 1.00 93.31 177 VAL A N 1
ATOM 1375 C CA . VAL A 1 177 ? -8.241 -6.231 10.092 1.00 93.31 177 VAL A CA 1
ATOM 1376 C C . VAL A 1 177 ? -8.077 -7.424 9.153 1.00 93.31 177 VAL A C 1
ATOM 1378 O O . VAL A 1 177 ? -7.729 -8.525 9.571 1.00 93.31 177 VAL A O 1
ATOM 1381 N N . LEU A 1 178 ? -8.273 -7.188 7.855 1.00 95.38 178 LEU A N 1
ATOM 1382 C CA . LEU A 1 178 ? -7.979 -8.141 6.787 1.00 95.38 178 LEU A CA 1
ATOM 1383 C C . LEU A 1 178 ? -6.726 -7.701 6.025 1.00 95.38 178 LEU A C 1
ATOM 1385 O O . LEU A 1 178 ? -6.720 -6.645 5.394 1.00 95.38 178 LEU A O 1
ATOM 1389 N N . VAL A 1 179 ? -5.687 -8.536 6.025 1.00 94.56 179 VAL A N 1
ATOM 1390 C CA . VAL A 1 179 ? -4.471 -8.317 5.227 1.00 94.56 179 VAL A CA 1
ATOM 1391 C C . VAL A 1 179 ? -4.542 -9.147 3.947 1.00 94.56 179 VAL A C 1
ATOM 1393 O O . VAL A 1 179 ? -4.692 -10.366 3.996 1.00 94.56 179 VAL A O 1
ATOM 1396 N N . LEU A 1 180 ? -4.433 -8.487 2.794 1.00 94.50 180 LEU A N 1
ATOM 1397 C CA . LEU A 1 180 ? -4.468 -9.104 1.469 1.00 94.50 180 LEU A CA 1
ATOM 1398 C C . LEU A 1 180 ? -3.155 -8.859 0.734 1.00 94.50 180 LEU A C 1
ATOM 1400 O O . LEU A 1 180 ? -2.650 -7.742 0.693 1.00 94.50 180 LEU A O 1
ATOM 1404 N N . GLY A 1 181 ? -2.630 -9.901 0.100 1.00 90.75 181 GLY A N 1
ATOM 1405 C CA . GLY A 1 181 ? -1.485 -9.815 -0.799 1.00 90.75 181 GLY A CA 1
ATOM 1406 C C . GLY A 1 181 ? -1.839 -10.231 -2.215 1.00 90.75 181 GLY A C 1
ATOM 1407 O O . GLY A 1 181 ? -2.838 -10.915 -2.444 1.00 90.75 181 GLY A O 1
ATOM 1408 N N . ALA A 1 182 ? -0.971 -9.889 -3.160 1.00 87.94 182 ALA A N 1
ATOM 1409 C CA . ALA A 1 182 ? -0.997 -10.460 -4.497 1.00 87.94 182 ALA A CA 1
ATOM 1410 C C . ALA A 1 182 ? 0.196 -11.408 -4.674 1.00 87.94 182 ALA A C 1
ATOM 1412 O O . ALA A 1 182 ? 1.340 -11.042 -4.433 1.00 87.94 182 ALA A O 1
ATOM 1413 N N . LYS A 1 183 ? -0.069 -12.640 -5.130 1.00 84.62 183 LYS A N 1
ATOM 1414 C CA . LYS A 1 183 ? 0.945 -13.706 -5.270 1.00 84.62 183 LYS A CA 1
ATOM 1415 C C . LYS A 1 183 ? 2.156 -13.297 -6.121 1.00 84.62 183 LYS A C 1
ATOM 1417 O O . LYS A 1 183 ? 3.258 -13.781 -5.890 1.00 84.62 183 LYS A O 1
ATOM 1422 N N . ASN A 1 184 ? 1.924 -12.441 -7.113 1.00 79.94 184 ASN A N 1
ATOM 1423 C CA . ASN A 1 184 ? 2.938 -11.985 -8.061 1.00 79.94 184 ASN A CA 1
ATOM 1424 C C . ASN A 1 184 ? 3.414 -10.552 -7.771 1.00 79.94 184 ASN A C 1
ATOM 1426 O O . ASN A 1 184 ? 4.093 -9.967 -8.611 1.00 79.94 184 ASN A O 1
ATOM 1430 N N . ASP A 1 185 ? 3.049 -9.983 -6.620 1.00 79.62 185 ASP A N 1
ATOM 1431 C CA . ASP A 1 185 ? 3.640 -8.736 -6.149 1.00 79.62 185 ASP A CA 1
ATOM 1432 C C . ASP A 1 185 ? 5.082 -9.014 -5.718 1.00 79.62 185 ASP A C 1
ATOM 1434 O O . ASP A 1 185 ? 5.361 -9.899 -4.909 1.00 79.62 185 ASP A O 1
ATOM 1438 N N . PHE A 1 186 ? 6.023 -8.307 -6.327 1.00 71.62 186 PHE A N 1
ATOM 1439 C CA . PHE A 1 186 ? 7.440 -8.392 -5.984 1.00 71.62 186 PHE A CA 1
ATOM 1440 C C . PHE A 1 186 ? 7.957 -7.107 -5.345 1.00 71.62 186 PHE A C 1
ATOM 1442 O O . PHE A 1 186 ? 9.154 -7.016 -5.085 1.00 71.62 186 PHE A O 1
ATOM 1449 N N . ILE A 1 187 ? 7.090 -6.122 -5.126 1.00 73.56 187 ILE A N 1
ATOM 1450 C CA . ILE A 1 187 ? 7.392 -4.974 -4.280 1.00 73.56 187 ILE A CA 1
ATOM 1451 C C . ILE A 1 187 ? 7.113 -5.360 -2.829 1.00 73.56 187 ILE A C 1
ATOM 1453 O O . ILE A 1 187 ? 7.905 -5.016 -1.961 1.00 73.56 187 ILE A O 1
ATOM 1457 N N . VAL A 1 188 ? 6.020 -6.082 -2.565 1.00 76.25 188 VAL A N 1
ATOM 1458 C CA . VAL A 1 188 ? 5.651 -6.536 -1.218 1.00 76.25 188 VAL A CA 1
ATOM 1459 C C . VAL A 1 188 ? 5.715 -8.058 -1.115 1.00 76.25 188 VAL A C 1
ATOM 1461 O O . VAL A 1 188 ? 5.002 -8.761 -1.827 1.00 76.25 188 VAL A O 1
ATOM 1464 N N . ASP A 1 189 ? 6.550 -8.580 -0.211 1.00 80.62 189 ASP A N 1
ATOM 1465 C CA . ASP A 1 189 ? 6.720 -10.020 -0.016 1.00 80.62 189 ASP A CA 1
ATOM 1466 C C . ASP A 1 189 ? 5.723 -10.617 0.992 1.00 80.62 189 ASP A C 1
ATOM 1468 O O . ASP A 1 189 ? 5.120 -9.939 1.827 1.00 80.62 189 ASP A O 1
ATOM 1472 N N . ALA A 1 190 ? 5.562 -11.942 0.929 1.00 85.81 190 ALA A N 1
ATOM 1473 C CA . ALA A 1 190 ? 4.680 -12.684 1.828 1.00 85.81 190 ALA A CA 1
ATOM 1474 C C . ALA A 1 190 ? 5.082 -12.552 3.307 1.00 85.81 190 ALA A C 1
ATOM 1476 O O . ALA A 1 190 ? 4.227 -12.624 4.188 1.00 85.81 190 ALA A O 1
ATOM 1477 N N . GLU A 1 191 ? 6.370 -12.351 3.589 1.00 85.50 191 GLU A N 1
ATOM 1478 C CA . GLU A 1 191 ? 6.869 -12.205 4.954 1.00 85.50 191 GLU A CA 1
ATOM 1479 C C . GLU A 1 191 ? 6.438 -10.868 5.573 1.00 85.50 191 GLU A C 1
ATOM 1481 O O . GLU A 1 191 ? 5.934 -10.866 6.693 1.00 85.50 191 GLU A O 1
ATOM 1486 N N . GLY A 1 192 ? 6.528 -9.753 4.834 1.00 84.81 192 GLY A N 1
ATOM 1487 C CA . GLY A 1 192 ? 6.014 -8.451 5.277 1.00 84.81 192 GLY A CA 1
ATOM 1488 C C . GLY A 1 192 ? 4.493 -8.442 5.470 1.00 84.81 192 GLY A C 1
ATOM 1489 O O . GLY A 1 192 ? 3.982 -7.829 6.410 1.00 84.81 192 GLY A O 1
ATOM 1490 N N . LEU A 1 193 ? 3.754 -9.184 4.640 1.00 89.06 193 LEU A N 1
ATOM 1491 C CA . LEU A 1 193 ? 2.313 -9.382 4.832 1.00 89.06 193 LEU A CA 1
ATOM 1492 C C . LEU A 1 193 ? 2.005 -10.188 6.099 1.00 89.06 193 LEU A C 1
ATOM 1494 O O . LEU A 1 193 ? 1.109 -9.816 6.853 1.00 89.06 193 LEU A O 1
ATOM 1498 N N . ASN A 1 194 ? 2.755 -11.261 6.360 1.00 89.62 194 ASN A N 1
ATOM 1499 C CA . ASN A 1 194 ? 2.593 -12.073 7.566 1.00 89.62 194 ASN A CA 1
ATOM 1500 C C . ASN A 1 194 ? 2.945 -11.284 8.836 1.00 89.62 194 ASN A C 1
ATOM 1502 O O . ASN A 1 194 ? 2.261 -11.403 9.846 1.00 89.62 194 ASN A O 1
ATOM 1506 N N . GLU A 1 195 ? 3.983 -10.450 8.778 1.00 89.06 195 GLU A N 1
ATOM 1507 C CA . GLU A 1 195 ? 4.339 -9.525 9.856 1.00 89.06 195 GLU A CA 1
ATOM 1508 C C . GLU A 1 195 ? 3.206 -8.527 10.135 1.00 89.06 195 GLU A C 1
ATOM 1510 O O . GLU A 1 195 ? 2.797 -8.362 11.283 1.00 89.06 195 GLU A O 1
ATOM 1515 N N . THR A 1 196 ? 2.640 -7.928 9.080 1.00 89.81 196 THR A N 1
ATOM 1516 C CA . THR A 1 196 ? 1.489 -7.017 9.198 1.00 89.81 196 THR A CA 1
ATOM 1517 C C . THR A 1 196 ? 0.281 -7.723 9.809 1.00 89.81 196 THR A C 1
ATOM 1519 O O . THR A 1 196 ? -0.398 -7.149 10.651 1.00 89.81 196 THR A O 1
ATOM 1522 N N . ALA A 1 197 ? 0.002 -8.964 9.402 1.00 90.94 197 ALA A N 1
ATOM 1523 C CA . ALA A 1 197 ? -1.123 -9.727 9.929 1.00 90.94 197 ALA A CA 1
ATOM 1524 C C . ALA A 1 197 ? -0.947 -10.028 11.424 1.00 90.94 197 ALA A C 1
ATOM 1526 O O . ALA A 1 197 ? -1.861 -9.776 12.201 1.00 90.94 197 ALA A O 1
ATOM 1527 N N . LYS A 1 198 ? 0.241 -10.493 11.833 1.00 89.62 198 LYS A N 1
ATOM 1528 C CA . LYS A 1 198 ? 0.556 -10.793 13.239 1.00 89.62 198 LYS A CA 1
ATOM 1529 C C . LYS A 1 198 ? 0.437 -9.575 14.147 1.00 89.62 198 LYS A C 1
ATOM 1531 O O . LYS A 1 198 ? -0.050 -9.707 15.258 1.00 89.62 198 LYS A O 1
ATOM 1536 N N . PHE A 1 199 ? 0.806 -8.394 13.656 1.00 87.81 199 PHE A N 1
ATOM 1537 C CA . PHE A 1 199 ? 0.706 -7.146 14.416 1.00 87.81 199 PHE A CA 1
ATOM 1538 C C . PHE A 1 199 ? -0.716 -6.822 14.915 1.00 87.81 199 PHE A C 1
ATOM 1540 O O . PHE A 1 199 ? -0.858 -6.079 15.880 1.00 87.81 199 PHE A O 1
ATOM 1547 N N . TYR A 1 200 ? -1.758 -7.364 14.273 1.00 87.12 200 TYR A N 1
ATOM 1548 C CA . TYR A 1 200 ? -3.163 -7.164 14.651 1.00 87.12 200 TYR A CA 1
ATOM 1549 C C . TYR A 1 200 ? -3.818 -8.397 15.298 1.00 87.12 200 TYR A C 1
ATOM 1551 O O . TYR A 1 200 ? -5.030 -8.391 15.504 1.00 87.12 200 TYR A O 1
ATOM 1559 N N . MET A 1 201 ? -3.053 -9.459 15.570 1.00 81.25 201 MET A N 1
ATOM 1560 C CA . MET A 1 201 ? -3.554 -10.685 16.211 1.00 81.25 201 MET A CA 1
ATOM 1561 C C . MET A 1 201 ? -3.331 -10.717 17.732 1.00 81.25 201 MET A C 1
ATOM 1563 O O . MET A 1 201 ? -3.945 -11.556 18.391 1.00 81.25 201 MET A O 1
ATOM 1567 N N . ASP A 1 202 ? -2.490 -9.819 18.257 1.00 57.78 202 ASP A N 1
ATOM 1568 C CA . ASP A 1 202 ? -2.125 -9.688 19.677 1.00 57.78 202 ASP A CA 1
ATOM 1569 C C . ASP A 1 202 ? -2.876 -8.528 20.366 1.00 57.78 202 ASP A C 1
ATOM 1571 O O . ASP A 1 202 ? -3.195 -8.657 21.572 1.00 57.78 202 ASP A O 1
#